Protein AF-A0A972MQZ1-F1 (afdb_monomer_lite)

Sequence (268 aa):
MDLVLANYTFRADSASMVLSELGLELEFKPLIQRYIKFFNSKKRVTALKAKIGHESEESLILKMASIVLKSNETLEATLLKMFEKGNADLQKFELEKAIFDLAVQKFCLEITSLEDLLYKLFSNYFGYNTYGKSRYKVDAHIFVKTWMEHVKYRDLFKALSQKVAKELGIAAELKKLGIERIRNCEIYQECKQAIISWILAHLAKKEKLNEILELIHSRADHIWFEAFANIYQALRYAALLFKEQSTPSFASFKEAVDRPQAAALCHH

Radius of gyration: 26.99 Å; chains: 1; bounding box: 93×24×66 Å

pLDDT: mean 90.58, std 12.72, range [36.62, 98.44]

Structure (mmCIF, N/CA/C/O backbone):
data_AF-A0A972MQZ1-F1
#
_entry.id   AF-A0A972MQZ1-F1
#
loop_
_atom_site.group_PDB
_atom_site.id
_atom_site.type_symbol
_atom_site.label_atom_id
_atom_site.label_alt_id
_atom_site.label_comp_id
_atom_site.label_asym_id
_atom_site.label_entity_id
_atom_site.label_seq_id
_atom_site.pdbx_PDB_ins_code
_atom_site.Cartn_x
_atom_site.Cartn_y
_atom_site.Cartn_z
_atom_site.occupancy
_atom_site.B_iso_or_equiv
_atom_site.auth_seq_id
_atom_site.auth_comp_id
_atom_site.auth_asym_id
_atom_site.auth_atom_id
_atom_site.pdbx_PDB_model_num
ATOM 1 N N . MET A 1 1 ? -43.627 -6.200 21.688 1.00 57.00 1 MET A N 1
ATOM 2 C CA . MET A 1 1 ? -42.941 -4.891 21.591 1.00 57.00 1 MET A CA 1
ATOM 3 C C . MET A 1 1 ? -41.940 -4.694 22.741 1.00 57.00 1 MET A C 1
ATOM 5 O O . MET A 1 1 ? -41.016 -3.908 22.593 1.00 57.00 1 MET A O 1
ATOM 9 N N . ASP A 1 2 ? -42.023 -5.494 23.814 1.00 67.12 2 ASP A N 1
ATOM 10 C CA . ASP A 1 2 ? -41.158 -5.395 25.008 1.00 67.12 2 ASP A CA 1
ATOM 11 C C . ASP A 1 2 ? -39.726 -5.916 24.836 1.00 67.12 2 ASP A C 1
ATOM 13 O O . ASP A 1 2 ? -38.806 -5.408 25.465 1.00 67.12 2 ASP A O 1
ATOM 17 N N . LEU A 1 3 ? -39.496 -6.885 23.943 1.00 66.44 3 LEU A N 1
ATOM 18 C CA . LEU A 1 3 ? -38.161 -7.470 23.743 1.00 66.44 3 LEU A CA 1
ATOM 19 C C . LEU A 1 3 ? -37.165 -6.474 23.117 1.00 66.44 3 LEU A C 1
ATOM 21 O O . LEU A 1 3 ? -35.978 -6.490 23.430 1.00 66.44 3 LEU A O 1
ATOM 25 N N . VAL A 1 4 ? -37.656 -5.585 22.248 1.00 65.88 4 VAL A N 1
ATOM 26 C CA . VAL A 1 4 ? -36.847 -4.533 21.609 1.00 65.88 4 VAL A CA 1
ATOM 27 C C . VAL A 1 4 ? -36.530 -3.423 22.611 1.00 65.88 4 VAL A C 1
ATOM 29 O O . VAL A 1 4 ? -35.385 -2.987 22.681 1.00 65.88 4 VAL A O 1
ATOM 32 N N . LEU A 1 5 ? -37.515 -3.022 23.422 1.00 62.69 5 LEU A N 1
ATOM 33 C CA . LEU A 1 5 ? -37.347 -2.025 24.482 1.00 62.69 5 LEU A CA 1
ATOM 34 C C . LEU A 1 5 ? -36.383 -2.515 25.568 1.00 62.69 5 LEU A C 1
ATOM 36 O O . LEU A 1 5 ? -35.454 -1.791 25.907 1.00 62.69 5 LEU A O 1
ATOM 40 N N . ALA A 1 6 ? -36.531 -3.759 26.034 1.00 54.44 6 ALA A N 1
ATOM 41 C CA . ALA A 1 6 ? -35.639 -4.366 27.024 1.00 54.44 6 ALA A CA 1
ATOM 42 C C . ALA A 1 6 ? -34.200 -4.534 26.503 1.00 54.44 6 ALA A C 1
ATOM 44 O O . ALA A 1 6 ? -33.235 -4.295 27.224 1.00 54.44 6 ALA A O 1
ATOM 45 N N . ASN A 1 7 ? -34.031 -4.910 25.231 1.00 61.34 7 ASN A N 1
ATOM 46 C CA . ASN A 1 7 ? -32.706 -4.986 24.611 1.00 61.34 7 ASN A CA 1
ATOM 47 C C . ASN A 1 7 ? -32.077 -3.590 24.444 1.00 61.34 7 ASN A C 1
ATOM 49 O O . ASN A 1 7 ? -30.865 -3.432 24.582 1.00 61.34 7 ASN A O 1
ATOM 53 N N . TYR A 1 8 ? -32.889 -2.565 24.166 1.00 63.09 8 TYR A N 1
ATOM 54 C CA . TYR A 1 8 ? -32.421 -1.187 24.042 1.00 63.09 8 TYR A CA 1
ATOM 55 C C . TYR A 1 8 ? -32.000 -0.595 25.394 1.00 63.09 8 TYR A C 1
ATOM 57 O O . TYR A 1 8 ? -30.916 -0.017 25.480 1.00 63.09 8 TYR A O 1
ATOM 65 N N . THR A 1 9 ? -32.794 -0.789 26.452 1.00 62.88 9 THR A N 1
ATOM 66 C CA . THR A 1 9 ? -32.448 -0.351 27.815 1.00 62.88 9 THR A CA 1
ATOM 67 C C . THR A 1 9 ? -31.202 -1.069 28.329 1.00 62.88 9 THR A C 1
ATOM 69 O O . THR A 1 9 ? -30.258 -0.410 28.756 1.00 62.88 9 THR A O 1
ATOM 72 N N . PHE A 1 10 ? -31.110 -2.391 28.152 1.00 65.69 10 PHE A N 1
ATOM 73 C CA . PHE A 1 10 ? -29.927 -3.161 28.552 1.00 65.69 10 PHE A CA 1
ATOM 74 C C . PHE A 1 10 ? -28.648 -2.708 27.824 1.00 65.69 10 PHE A C 1
ATOM 76 O O . PHE A 1 10 ? -27.586 -2.569 28.435 1.00 65.69 10 PHE A O 1
ATOM 83 N N . ARG A 1 11 ? -28.732 -2.413 26.516 1.00 68.38 11 ARG A N 1
ATOM 84 C CA . ARG A 1 11 ? -27.602 -1.839 25.765 1.00 68.38 11 ARG A CA 1
ATOM 85 C C . ARG A 1 11 ? -27.220 -0.449 26.275 1.00 68.38 11 ARG A C 1
ATOM 87 O O . ARG A 1 11 ? -26.027 -0.180 26.411 1.00 68.38 11 ARG A O 1
ATOM 94 N N . ALA A 1 12 ? -28.195 0.408 26.574 1.00 70.50 12 ALA A N 1
ATOM 95 C CA . ALA A 1 12 ? -27.951 1.748 27.104 1.00 70.50 12 ALA A CA 1
ATOM 96 C C . ALA A 1 12 ? -27.244 1.719 28.474 1.00 70.50 12 ALA A C 1
ATOM 98 O O . ALA A 1 12 ? -26.330 2.520 28.711 1.00 70.50 12 ALA A O 1
ATOM 99 N N . ASP A 1 13 ? -27.597 0.762 29.332 1.00 83.06 13 ASP A N 1
ATOM 100 C CA . ASP A 1 13 ? -26.952 0.561 30.633 1.00 83.06 13 ASP A CA 1
ATOM 101 C C . ASP A 1 13 ? -25.527 0.019 30.461 1.00 83.06 13 ASP A C 1
ATOM 103 O O . ASP A 1 13 ? -24.578 0.572 31.022 1.00 83.06 13 ASP A O 1
ATOM 107 N N . SER A 1 14 ? -25.337 -0.975 29.584 1.00 86.94 14 SER A N 1
ATOM 108 C CA . SER A 1 14 ? -24.010 -1.542 29.301 1.00 86.94 14 SER A CA 1
ATOM 109 C C . SER A 1 14 ? -23.024 -0.518 28.723 1.00 86.94 14 SER A C 1
ATOM 111 O O . SER A 1 14 ? -21.864 -0.479 29.132 1.00 86.94 14 SER A O 1
ATOM 113 N N . ALA A 1 15 ? -23.479 0.366 27.827 1.00 92.50 15 ALA A N 1
ATOM 114 C CA . ALA A 1 15 ? -22.644 1.426 27.267 1.00 92.50 15 ALA A CA 1
ATOM 115 C C . ALA A 1 15 ? -22.213 2.436 28.342 1.00 92.50 15 ALA A C 1
ATOM 117 O O . ALA A 1 15 ? -21.069 2.882 28.334 1.00 92.50 15 ALA A O 1
ATOM 118 N N . SER A 1 16 ? -23.097 2.753 29.295 1.00 93.38 16 SER A N 1
ATOM 119 C CA . SER A 1 16 ? -22.786 3.651 30.418 1.00 93.38 16 SER A CA 1
ATOM 120 C C . SER A 1 16 ? -21.748 3.041 31.364 1.00 93.38 16 SER A C 1
ATOM 122 O O . SER A 1 16 ? -20.840 3.738 31.813 1.00 93.38 16 SER A O 1
ATOM 124 N N . MET A 1 17 ? -21.840 1.732 31.623 1.00 94.12 17 MET A N 1
ATOM 125 C CA . MET A 1 17 ? -20.847 1.013 32.427 1.00 94.12 17 MET A CA 1
ATOM 126 C C . MET A 1 17 ? -19.469 1.017 31.762 1.00 94.12 17 MET A C 1
ATOM 128 O O . MET A 1 17 ? -18.482 1.351 32.410 1.00 94.12 17 MET A O 1
ATOM 132 N N . VAL A 1 18 ? -19.404 0.694 30.466 1.00 95.75 18 VAL A N 1
ATOM 133 C CA . VAL A 1 18 ? -18.148 0.714 29.699 1.00 95.75 18 VAL A CA 1
ATOM 134 C C . VAL A 1 18 ? -17.554 2.120 29.666 1.00 95.75 18 VAL A C 1
ATOM 136 O O . VAL A 1 18 ? -16.354 2.276 29.869 1.00 95.75 18 VAL A O 1
ATOM 139 N N . LEU A 1 19 ? -18.383 3.144 29.451 1.00 95.75 19 LEU A N 1
ATOM 140 C CA . LEU A 1 19 ? -17.952 4.539 29.457 1.00 95.75 19 LEU A CA 1
ATOM 141 C C . LEU A 1 19 ? -17.279 4.910 30.788 1.00 95.75 19 LEU A C 1
ATOM 143 O O . LEU A 1 19 ? -16.167 5.437 30.795 1.00 95.75 19 LEU A O 1
ATOM 147 N N . SER A 1 20 ? -17.928 4.570 31.907 1.00 94.25 20 SER A N 1
ATOM 148 C CA . SER A 1 20 ? -17.394 4.802 33.251 1.00 94.25 20 SER A CA 1
ATOM 149 C C . SER A 1 20 ? -16.111 4.005 33.507 1.00 94.25 20 SER A C 1
ATOM 151 O O . SER A 1 20 ? -15.150 4.552 34.043 1.00 94.25 20 SER A O 1
ATOM 153 N N . GLU A 1 21 ? -16.048 2.741 33.074 1.00 95.00 21 GLU A N 1
ATOM 154 C CA . GLU A 1 21 ? -14.849 1.909 33.211 1.00 95.00 21 GLU A CA 1
ATOM 155 C C . GLU A 1 21 ? -13.658 2.486 32.434 1.00 95.00 21 GLU A C 1
ATOM 157 O O . GLU A 1 21 ? -12.527 2.440 32.924 1.00 95.00 21 GLU A O 1
ATOM 162 N N . LEU A 1 22 ? -13.901 3.036 31.244 1.00 95.94 22 LEU A N 1
ATOM 163 C CA . LEU A 1 22 ? -12.885 3.669 30.403 1.00 95.94 22 LEU A CA 1
ATOM 164 C C . LEU A 1 22 ? -12.517 5.088 30.861 1.00 95.94 22 LEU A C 1
ATOM 166 O O . LEU A 1 22 ? -11.469 5.580 30.457 1.00 95.94 22 LEU A O 1
ATOM 170 N N . GLY A 1 23 ? -13.333 5.716 31.715 1.00 94.56 23 GLY A N 1
ATOM 171 C CA . GLY A 1 23 ? -13.130 7.094 32.168 1.00 94.56 23 GLY A CA 1
ATOM 172 C C . GLY A 1 23 ? -13.348 8.132 31.064 1.00 94.56 23 GLY A C 1
ATOM 173 O O . GLY A 1 23 ? -12.689 9.164 31.072 1.00 94.56 23 GLY A O 1
ATOM 174 N N . LEU A 1 24 ? -14.225 7.837 30.100 1.00 95.69 24 LEU A N 1
ATOM 175 C CA . LEU A 1 24 ? -14.523 8.712 28.963 1.00 95.69 24 LEU A CA 1
ATOM 176 C C . LEU A 1 24 ? -15.720 9.630 29.247 1.00 95.69 24 LEU A C 1
ATOM 178 O O . LEU A 1 24 ? -16.603 9.308 30.044 1.00 95.69 24 LEU A O 1
ATOM 182 N N . GLU A 1 25 ? -15.769 10.763 28.551 1.00 95.12 25 GLU A N 1
ATOM 183 C CA . GLU A 1 25 ? -16.855 11.740 28.653 1.00 95.12 25 GLU A CA 1
ATOM 184 C C . GLU A 1 25 ? -18.162 11.248 28.009 1.00 95.12 25 GLU A C 1
ATOM 186 O O . GLU A 1 25 ? -18.158 10.432 27.086 1.00 95.12 25 GLU A O 1
ATOM 191 N N . LEU A 1 26 ? -19.306 11.770 28.473 1.00 93.81 26 LEU A N 1
ATOM 192 C CA . LEU A 1 26 ? -20.645 11.333 28.042 1.00 93.81 26 LEU A CA 1
ATOM 193 C C . LEU A 1 26 ? -20.859 11.411 26.522 1.00 93.81 26 LEU A C 1
ATOM 195 O O . LEU A 1 26 ? -21.629 10.617 25.977 1.00 93.81 26 LEU A O 1
ATOM 199 N N . GLU A 1 27 ? -20.151 12.312 25.840 1.00 95.56 27 GLU A N 1
ATOM 200 C CA . GLU A 1 27 ? -20.178 12.456 24.383 1.00 95.56 27 GLU A CA 1
ATOM 201 C C . GLU A 1 27 ? -19.781 11.177 23.627 1.00 95.56 27 GLU A C 1
ATOM 203 O O . GLU A 1 27 ? -20.310 10.933 22.547 1.00 95.56 27 GLU A O 1
ATOM 208 N N . PHE A 1 28 ? -18.958 10.293 24.209 1.00 96.62 28 PHE A N 1
ATOM 209 C CA . PHE A 1 28 ? -18.553 9.029 23.577 1.00 96.62 28 PHE A CA 1
ATOM 210 C C . PHE A 1 28 ? -19.575 7.898 23.738 1.00 96.62 28 PHE A C 1
ATOM 212 O O . PHE A 1 28 ? -19.422 6.827 23.139 1.00 96.62 28 PHE A O 1
ATOM 219 N N . LYS A 1 29 ? -20.637 8.094 24.530 1.00 95.25 29 LYS A N 1
ATOM 220 C CA . LYS A 1 29 ? -21.654 7.059 24.772 1.00 95.25 29 LYS A CA 1
ATOM 221 C C . LYS A 1 29 ? -22.296 6.525 23.478 1.00 95.25 29 LYS A C 1
ATOM 223 O O . LYS A 1 29 ? -22.398 5.300 23.362 1.00 95.25 29 LYS A O 1
ATOM 228 N N . PRO A 1 30 ? -22.687 7.358 22.488 1.00 95.62 30 PRO A N 1
ATOM 229 C CA . PRO A 1 30 ? -23.235 6.871 21.220 1.00 95.62 30 PRO A CA 1
ATOM 230 C C . PRO A 1 30 ? -22.241 6.000 20.441 1.00 95.62 30 PRO A C 1
ATOM 232 O O . PRO A 1 30 ? -22.626 4.962 19.902 1.00 95.62 30 PRO A O 1
ATOM 235 N N . LEU A 1 31 ? -20.956 6.369 20.433 1.00 96.56 31 LEU A N 1
ATOM 236 C CA . LEU A 1 31 ? -19.894 5.598 19.784 1.00 96.56 31 LEU A CA 1
ATOM 237 C C . LEU A 1 31 ? -19.703 4.231 20.456 1.00 96.56 31 LEU A C 1
ATOM 239 O O . LEU A 1 31 ? -19.663 3.206 19.772 1.00 96.56 31 LEU A O 1
ATOM 243 N N . ILE A 1 32 ? -19.654 4.187 21.791 1.00 96.44 32 ILE A N 1
ATOM 244 C CA . ILE A 1 32 ? -19.567 2.926 22.546 1.00 96.44 32 ILE A CA 1
ATOM 245 C C . ILE A 1 32 ? -20.774 2.036 22.249 1.00 96.44 32 ILE A C 1
ATOM 247 O O . ILE A 1 32 ? -20.620 0.836 22.017 1.00 96.44 32 ILE A O 1
ATOM 251 N N . GLN A 1 33 ? -21.973 2.620 22.218 1.00 95.25 33 GLN A N 1
ATOM 252 C CA . GLN A 1 33 ? -23.199 1.887 21.922 1.00 95.25 33 GLN A CA 1
ATOM 253 C C . GLN A 1 33 ? -23.196 1.325 20.493 1.00 95.25 33 GLN A C 1
ATOM 255 O O . GLN A 1 33 ? -23.611 0.181 20.290 1.00 95.25 33 GLN A O 1
ATOM 260 N N . ARG A 1 34 ? -22.680 2.088 19.519 1.00 95.75 34 ARG A N 1
ATOM 261 C CA . ARG A 1 34 ? -22.512 1.645 18.128 1.00 95.75 34 ARG A CA 1
ATOM 262 C C . ARG A 1 34 ? -21.582 0.438 18.030 1.00 95.75 34 ARG A C 1
ATOM 264 O O . ARG A 1 34 ? -21.926 -0.533 17.369 1.00 95.75 34 ARG A O 1
ATOM 271 N N . TYR A 1 35 ? -20.450 0.453 18.730 1.00 97.19 35 TYR A N 1
ATOM 272 C CA . TYR A 1 35 ? -19.456 -0.624 18.662 1.00 97.19 35 TYR A CA 1
ATOM 273 C C . TYR A 1 35 ? -19.491 -1.577 19.865 1.00 97.19 35 TYR A C 1
ATOM 275 O O . TYR A 1 35 ? -18.477 -2.192 20.204 1.00 97.19 35 TYR A O 1
ATOM 283 N N . ILE A 1 36 ? -20.654 -1.757 20.505 1.00 95.31 36 ILE A N 1
ATOM 284 C CA . ILE A 1 36 ? -20.786 -2.479 21.786 1.00 95.31 36 ILE A CA 1
ATOM 285 C C . ILE A 1 36 ? -20.184 -3.897 21.761 1.00 95.31 36 ILE A C 1
ATOM 287 O O . ILE A 1 36 ? -19.593 -4.354 22.739 1.00 95.31 36 ILE A O 1
ATOM 291 N N . LYS A 1 37 ? -20.224 -4.577 20.604 1.00 95.94 37 LYS A N 1
ATOM 292 C CA . LYS A 1 37 ? -19.625 -5.910 20.394 1.00 95.94 37 LYS A CA 1
ATOM 293 C C . LYS A 1 37 ? -18.124 -5.947 20.703 1.00 95.94 37 LYS A C 1
ATOM 295 O O . LYS A 1 37 ? -17.619 -6.963 21.191 1.00 95.94 37 LYS A O 1
ATOM 300 N N . PHE A 1 38 ? -17.398 -4.861 20.439 1.00 97.38 38 PHE A N 1
ATOM 301 C CA . PHE A 1 38 ? -15.985 -4.747 20.794 1.00 97.38 38 PHE A CA 1
ATOM 302 C C . PHE A 1 38 ? -15.799 -4.809 22.317 1.00 97.38 38 PHE A C 1
ATOM 304 O O . PHE A 1 38 ? -14.934 -5.542 22.799 1.00 97.38 38 PHE A O 1
ATOM 311 N N . PHE A 1 39 ? -16.656 -4.141 23.082 1.00 96.62 39 PHE A N 1
ATOM 312 C CA . PHE A 1 39 ? -16.517 -3.995 24.532 1.00 96.62 39 PHE A CA 1
ATOM 313 C C . PHE A 1 39 ? -16.965 -5.223 25.338 1.00 96.62 39 PHE A C 1
ATOM 315 O O . PHE A 1 39 ? -16.592 -5.358 26.497 1.00 96.62 39 PHE A O 1
ATOM 322 N N . ASN A 1 40 ? -17.625 -6.205 24.711 1.00 94.31 40 ASN A N 1
ATOM 323 C CA . ASN A 1 40 ? -18.002 -7.475 25.359 1.00 94.31 40 ASN A CA 1
ATOM 324 C C . ASN A 1 40 ? -16.812 -8.315 25.879 1.00 94.31 40 ASN A C 1
ATOM 326 O O . ASN A 1 40 ? -17.009 -9.326 26.547 1.00 94.31 40 ASN A O 1
ATOM 330 N N . SER A 1 41 ? -15.568 -7.946 25.556 1.00 96.44 41 SER A N 1
ATOM 331 C CA . SER A 1 41 ? -14.362 -8.643 26.009 1.00 96.44 41 SER A CA 1
ATOM 332 C C . SER A 1 41 ? -13.571 -7.777 26.978 1.00 96.44 41 SER A C 1
ATOM 334 O O . SER A 1 41 ? -12.910 -6.831 26.541 1.00 96.44 41 SER A O 1
ATOM 336 N N . LYS A 1 42 ? -13.500 -8.188 28.251 1.00 94.88 42 LYS A N 1
ATOM 337 C CA . LYS A 1 42 ? -12.687 -7.517 29.285 1.00 94.88 42 LYS A CA 1
ATOM 338 C C . LYS A 1 42 ? -11.251 -7.257 28.824 1.00 94.88 42 LYS A C 1
ATOM 340 O O . LYS A 1 42 ? -10.760 -6.147 28.947 1.00 94.88 42 LYS A O 1
ATOM 345 N N . LYS A 1 43 ? -10.614 -8.230 28.157 1.00 97.25 43 LYS A N 1
ATOM 346 C CA . LYS A 1 43 ? -9.256 -8.068 27.603 1.00 97.25 43 LYS A CA 1
ATOM 347 C C . LYS A 1 43 ? -9.132 -6.898 26.613 1.00 97.25 43 LYS A C 1
ATOM 349 O O . LYS A 1 43 ? -8.098 -6.241 26.590 1.00 97.25 43 LYS A O 1
ATOM 354 N N . ARG A 1 44 ? -10.158 -6.645 25.788 1.00 97.50 44 ARG A N 1
ATOM 355 C CA . ARG A 1 44 ? -10.153 -5.538 24.813 1.00 97.50 44 ARG A CA 1
ATOM 356 C C . ARG A 1 44 ? -10.413 -4.207 25.505 1.00 97.50 44 ARG A C 1
ATOM 358 O O . ARG A 1 44 ? -9.723 -3.247 25.195 1.00 97.50 44 ARG A O 1
ATOM 365 N N . VAL A 1 45 ? -11.328 -4.181 26.475 1.00 97.38 45 VAL A N 1
ATOM 366 C CA . VAL A 1 45 ? -11.591 -3.002 27.313 1.00 97.38 45 VAL A CA 1
ATOM 367 C C . VAL A 1 45 ? -10.327 -2.587 28.068 1.00 97.38 45 VAL A C 1
ATOM 369 O O . VAL A 1 45 ? -9.913 -1.440 27.962 1.00 97.38 45 VAL A O 1
ATOM 372 N N . THR A 1 46 ? -9.637 -3.523 28.729 1.00 97.62 46 THR A N 1
ATOM 373 C CA . THR A 1 46 ? -8.365 -3.248 29.418 1.00 97.62 46 THR A CA 1
ATOM 374 C C . THR A 1 46 ? -7.280 -2.756 28.457 1.00 97.62 46 THR A C 1
ATOM 376 O O . THR A 1 46 ? -6.587 -1.788 28.761 1.00 97.62 46 THR A O 1
ATOM 379 N N . ALA A 1 47 ? -7.140 -3.391 27.287 1.00 97.88 47 ALA A N 1
ATOM 380 C CA . ALA A 1 47 ? -6.161 -2.974 26.283 1.00 97.88 47 ALA A CA 1
ATOM 381 C C . ALA A 1 47 ? -6.449 -1.571 25.728 1.00 97.88 47 ALA A C 1
ATOM 383 O O . ALA A 1 47 ? -5.513 -0.813 25.486 1.00 97.88 47 ALA A O 1
ATOM 384 N N . LEU A 1 48 ? -7.726 -1.224 25.543 1.00 97.94 48 LEU A N 1
ATOM 385 C CA . LEU A 1 48 ? -8.136 0.107 25.113 1.00 97.94 48 LEU A CA 1
ATOM 386 C C . LEU A 1 48 ? -7.899 1.136 26.213 1.00 97.94 48 LEU A C 1
ATOM 388 O O . LEU A 1 48 ? -7.293 2.162 25.942 1.00 97.94 48 LEU A O 1
ATOM 392 N N . LYS A 1 49 ? -8.289 0.834 27.456 1.00 97.38 49 LYS A N 1
ATOM 393 C CA . LYS A 1 49 ? -8.091 1.712 28.615 1.00 97.38 49 LYS A CA 1
ATOM 394 C C . LYS A 1 49 ? -6.630 2.122 28.791 1.00 97.38 49 LYS A C 1
ATOM 396 O O . LYS A 1 49 ? -6.355 3.280 29.066 1.00 97.38 49 LYS A O 1
ATOM 401 N N . ALA A 1 50 ? -5.695 1.201 28.562 1.00 97.06 50 ALA A N 1
ATOM 402 C CA . ALA A 1 50 ? -4.259 1.483 28.618 1.00 97.06 50 ALA A CA 1
ATOM 403 C C . ALA A 1 50 ? -3.758 2.457 27.529 1.00 97.06 50 ALA A C 1
ATOM 405 O O . ALA A 1 50 ? -2.624 2.920 27.605 1.00 97.06 50 ALA A O 1
ATOM 406 N N . LYS A 1 51 ? -4.573 2.733 26.505 1.00 95.81 51 LYS A N 1
ATOM 407 C CA . LYS A 1 51 ? -4.261 3.617 25.373 1.00 95.81 51 LYS A CA 1
ATOM 408 C C . LYS A 1 51 ? -5.062 4.920 25.394 1.00 95.81 51 LYS A C 1
ATOM 410 O O . LYS A 1 51 ? -4.818 5.771 24.542 1.00 95.81 51 LYS A O 1
ATOM 415 N N . ILE A 1 52 ? -6.026 5.073 26.304 1.00 95.25 52 ILE A N 1
ATOM 416 C CA . ILE A 1 52 ? -6.863 6.274 26.380 1.00 95.25 52 ILE A CA 1
ATOM 417 C C . ILE A 1 52 ? -6.054 7.447 26.944 1.00 95.25 52 ILE A C 1
ATOM 419 O O . ILE A 1 52 ? -5.317 7.300 27.917 1.00 95.25 52 ILE A O 1
ATOM 423 N N . GLY A 1 53 ? -6.213 8.607 26.317 1.00 91.25 53 GLY A N 1
ATOM 424 C CA . GLY A 1 53 ? -5.760 9.915 26.775 1.00 91.25 53 GLY A CA 1
ATOM 425 C C . GLY A 1 53 ? -6.841 10.951 26.468 1.00 91.25 53 GLY A C 1
ATOM 426 O O . GLY A 1 53 ? -7.986 10.779 26.874 1.00 91.25 53 GLY A O 1
ATOM 427 N N . HIS A 1 54 ? -6.498 12.000 25.718 1.00 91.25 54 HIS A N 1
ATOM 428 C CA . HIS A 1 54 ? -7.492 12.892 25.116 1.00 91.25 54 HIS A CA 1
ATOM 429 C C . HIS A 1 54 ? -7.947 12.316 23.778 1.00 91.25 54 HIS A C 1
ATOM 431 O O . HIS A 1 54 ? -7.146 12.206 22.848 1.00 91.25 54 HIS A O 1
ATOM 437 N N . GLU A 1 55 ? -9.216 11.923 23.699 1.00 95.00 55 GLU A N 1
ATOM 438 C CA . GLU A 1 55 ? -9.763 11.250 22.525 1.00 95.00 55 GLU A CA 1
ATOM 439 C C . GLU A 1 55 ? -10.639 12.168 21.679 1.00 95.00 55 GLU A C 1
ATOM 441 O O . GLU A 1 55 ? -11.297 13.073 22.178 1.00 95.00 55 GLU A O 1
ATOM 446 N N . SER A 1 56 ? -10.673 11.872 20.387 1.00 96.69 56 SER A N 1
ATOM 447 C CA . SER A 1 56 ? -11.769 12.189 19.482 1.00 96.69 56 SER A CA 1
ATOM 448 C C . SER A 1 56 ? -12.459 10.884 19.069 1.00 96.69 56 SER A C 1
ATOM 450 O O . SER A 1 56 ? -11.962 9.785 19.341 1.00 96.69 56 SER A O 1
ATOM 452 N N . GLU A 1 57 ? -13.598 10.964 18.376 1.00 96.44 57 GLU A N 1
ATOM 453 C CA . GLU A 1 57 ? -14.227 9.753 17.830 1.00 96.44 57 GLU A CA 1
ATOM 454 C C . GLU A 1 57 ? -13.272 8.985 16.901 1.00 96.44 57 GLU A C 1
ATOM 456 O O . GLU A 1 57 ? -13.170 7.759 16.984 1.00 96.44 57 GLU A O 1
ATOM 461 N N . GLU A 1 58 ? -12.526 9.707 16.057 1.00 97.31 58 GLU A N 1
ATOM 462 C CA . GLU A 1 58 ? -11.540 9.128 15.142 1.00 97.31 58 GLU A CA 1
ATOM 463 C C . GLU A 1 58 ? -10.425 8.398 15.898 1.00 97.31 58 GLU A C 1
ATOM 465 O O . GLU A 1 58 ? -10.125 7.243 15.580 1.00 97.31 58 GLU A O 1
ATOM 470 N N . SER A 1 59 ? -9.828 9.027 16.918 1.00 97.44 59 SER A N 1
ATOM 471 C CA . SER A 1 59 ? -8.726 8.404 17.659 1.00 97.44 59 SER A CA 1
ATOM 472 C C . SER A 1 59 ? -9.184 7.141 18.388 1.00 97.44 59 SER A C 1
ATOM 474 O O . SER A 1 59 ? -8.477 6.129 18.380 1.00 97.44 59 SER A O 1
ATOM 476 N N . LEU A 1 60 ? -10.400 7.152 18.941 1.00 97.88 60 LEU A N 1
ATOM 477 C CA . LEU A 1 60 ? -10.974 6.000 19.625 1.00 97.88 60 LEU A CA 1
ATOM 478 C C . LEU A 1 60 ? -11.256 4.845 18.649 1.00 97.88 60 LEU A C 1
ATOM 480 O O . LEU A 1 60 ? -10.920 3.694 18.942 1.00 97.88 60 LEU A O 1
ATOM 484 N N . ILE A 1 61 ? -11.788 5.145 17.458 1.00 98.38 61 ILE A N 1
ATOM 485 C CA . ILE A 1 61 ? -11.997 4.165 16.378 1.00 98.38 61 ILE A CA 1
ATOM 486 C C . ILE A 1 61 ? -10.664 3.544 15.940 1.00 98.38 61 ILE A C 1
ATOM 488 O O . ILE A 1 61 ? -10.562 2.317 15.838 1.00 98.38 61 ILE A O 1
ATOM 492 N N . LEU A 1 62 ? -9.626 4.358 15.728 1.00 98.44 62 LEU A N 1
ATOM 493 C CA . LEU A 1 62 ? -8.300 3.874 15.332 1.00 98.44 62 LEU A CA 1
ATOM 494 C C . LEU A 1 62 ? -7.648 3.015 16.425 1.00 98.44 62 LEU A C 1
ATOM 496 O O . LEU A 1 62 ? -7.034 1.993 16.114 1.00 98.44 62 LEU A O 1
ATOM 500 N N . LYS A 1 63 ? -7.830 3.351 17.707 1.00 98.44 63 LYS A N 1
ATOM 501 C CA . LYS A 1 63 ? -7.367 2.522 18.835 1.00 98.44 63 LYS A CA 1
ATOM 502 C C . LYS A 1 63 ? -8.106 1.193 18.923 1.00 98.44 63 LYS A C 1
ATOM 504 O O . LYS A 1 63 ? -7.487 0.151 19.140 1.00 98.44 63 LYS A O 1
ATOM 509 N N . MET A 1 64 ? -9.419 1.191 18.713 1.00 98.44 64 MET A N 1
ATOM 510 C CA . MET A 1 64 ? -10.193 -0.048 18.644 1.00 98.44 64 MET A CA 1
ATOM 511 C C . MET A 1 64 ? -9.723 -0.936 17.485 1.00 98.44 64 MET A C 1
ATOM 513 O O . MET A 1 64 ? -9.467 -2.126 17.685 1.00 98.44 64 MET A O 1
ATOM 517 N N . ALA A 1 65 ? -9.553 -0.364 16.290 1.00 98.44 65 ALA A N 1
ATOM 518 C CA . ALA A 1 65 ? -9.076 -1.087 15.115 1.00 98.44 65 ALA A CA 1
ATOM 519 C C . ALA A 1 65 ? -7.654 -1.635 15.312 1.00 98.44 65 ALA A C 1
ATOM 521 O O . ALA A 1 65 ? -7.390 -2.791 14.970 1.00 98.44 65 ALA A O 1
ATOM 522 N N . SER A 1 66 ? -6.767 -0.861 15.943 1.00 98.12 66 SER A N 1
ATOM 523 C CA . SER A 1 66 ? -5.393 -1.285 16.215 1.00 98.12 66 SER A CA 1
ATOM 524 C C . SER A 1 66 ? -5.318 -2.470 17.175 1.00 98.12 66 SER A C 1
ATOM 526 O O . SER A 1 66 ? -4.503 -3.373 16.981 1.00 98.12 66 SER A O 1
ATOM 528 N N . ILE A 1 67 ? -6.220 -2.540 18.159 1.00 98.25 67 ILE A N 1
ATOM 529 C CA . ILE A 1 67 ? -6.347 -3.689 19.065 1.00 98.25 67 ILE A CA 1
ATOM 530 C C . ILE A 1 67 ? -6.853 -4.924 18.316 1.00 98.25 67 ILE A C 1
ATOM 532 O O . ILE A 1 67 ? -6.339 -6.024 18.536 1.00 98.25 67 ILE A O 1
ATOM 536 N N . VAL A 1 68 ? -7.842 -4.759 17.431 1.00 97.94 68 VAL A N 1
ATOM 537 C CA . VAL A 1 68 ? -8.402 -5.865 16.635 1.00 97.94 68 VAL A CA 1
ATOM 538 C C . VAL A 1 68 ? -7.350 -6.436 15.683 1.00 97.94 68 VAL A C 1
ATOM 540 O O . VAL A 1 68 ? -7.130 -7.646 15.667 1.00 97.94 68 VAL A O 1
ATOM 543 N N . LEU A 1 69 ? -6.660 -5.575 14.933 1.00 97.19 69 LEU A N 1
ATOM 544 C CA . LEU A 1 69 ? -5.700 -5.985 13.903 1.00 97.19 69 LEU A CA 1
ATOM 545 C C . LEU A 1 69 ? -4.272 -6.192 14.423 1.00 97.19 69 LEU A C 1
ATOM 547 O O . LEU A 1 69 ? -3.416 -6.693 13.686 1.00 97.19 69 LEU A O 1
ATOM 551 N N . LYS A 1 70 ? -4.006 -5.837 15.687 1.00 96.38 70 LYS A N 1
ATOM 552 C CA . LYS A 1 70 ? -2.662 -5.790 16.286 1.00 96.38 70 LYS A CA 1
ATOM 553 C C . LYS A 1 70 ? -1.720 -4.918 15.443 1.00 96.38 70 LYS A C 1
ATOM 555 O O . LYS A 1 70 ? -0.661 -5.369 14.996 1.00 96.38 70 LYS A O 1
ATOM 560 N N . SER A 1 71 ? -2.153 -3.687 15.179 1.00 95.12 71 SER A N 1
ATOM 561 C CA . SER A 1 71 ? -1.425 -2.673 14.407 1.00 95.12 71 SER A CA 1
ATOM 562 C C . SER A 1 71 ? -1.059 -1.463 15.265 1.00 95.12 71 SER A C 1
ATOM 564 O O . SER A 1 71 ? -1.386 -1.405 16.449 1.00 95.12 71 SER A O 1
ATOM 566 N N . ASN A 1 72 ? -0.389 -0.485 14.656 1.00 95.12 72 ASN A N 1
ATOM 567 C CA . ASN A 1 72 ? -0.268 0.847 15.243 1.00 95.12 72 ASN A CA 1
ATOM 568 C C . ASN A 1 72 ? -1.608 1.595 15.130 1.00 95.12 72 ASN A C 1
ATOM 570 O O . ASN A 1 72 ? -2.465 1.230 14.321 1.00 95.12 72 ASN A O 1
ATOM 574 N N . GLU A 1 73 ? -1.765 2.648 15.928 1.00 95.81 73 GLU A N 1
ATOM 575 C CA . GLU A 1 73 ? -2.990 3.452 16.084 1.00 95.81 73 GLU A CA 1
ATOM 576 C C . GLU A 1 73 ? -3.151 4.513 14.985 1.00 95.81 73 GLU A C 1
ATOM 578 O O . GLU A 1 73 ? -3.585 5.630 15.241 1.00 95.81 73 GLU A O 1
ATOM 583 N N . THR A 1 74 ? -2.772 4.179 13.752 1.00 97.12 74 THR A N 1
ATOM 584 C CA . THR A 1 74 ? -2.914 5.071 12.599 1.00 97.12 74 THR A CA 1
ATOM 585 C C . THR A 1 74 ? -3.776 4.426 11.528 1.00 97.12 74 THR A C 1
ATOM 587 O O . THR A 1 74 ? -3.843 3.194 11.408 1.00 97.12 74 THR A O 1
ATOM 590 N N . LEU A 1 75 ? -4.427 5.263 10.721 1.00 98.12 75 LEU A N 1
ATOM 591 C CA . LEU A 1 75 ? -5.215 4.798 9.588 1.00 98.12 75 LEU A CA 1
ATOM 592 C C . LEU A 1 75 ? -4.336 4.012 8.610 1.00 98.12 75 LEU A C 1
ATOM 594 O O . LEU A 1 75 ? -4.706 2.927 8.184 1.00 98.12 75 LEU A O 1
ATOM 598 N N . GLU A 1 76 ? -3.131 4.498 8.325 1.00 97.75 76 GLU A N 1
ATOM 599 C CA . GLU A 1 76 ? -2.177 3.860 7.421 1.00 97.75 76 GLU A CA 1
ATOM 600 C C . GLU A 1 76 ? -1.807 2.454 7.891 1.00 97.75 76 GLU A C 1
ATOM 602 O O . GLU A 1 76 ? -1.886 1.500 7.119 1.00 97.75 76 GLU A O 1
ATOM 607 N N . ALA A 1 77 ? -1.452 2.295 9.169 1.00 97.38 77 ALA A N 1
ATOM 608 C CA . ALA A 1 77 ? -1.107 0.987 9.717 1.00 97.38 77 ALA A CA 1
ATOM 609 C C . ALA A 1 77 ? -2.307 0.030 9.713 1.00 97.38 77 ALA A C 1
ATOM 611 O O . ALA A 1 77 ? -2.134 -1.170 9.481 1.00 97.38 77 ALA A O 1
ATOM 612 N N . THR A 1 78 ? -3.509 0.562 9.943 1.00 98.12 78 THR A N 1
ATOM 613 C CA . THR A 1 78 ? -4.769 -0.184 9.872 1.00 98.12 78 THR A CA 1
ATOM 614 C C . THR A 1 78 ? -5.025 -0.670 8.444 1.00 98.12 78 THR A C 1
ATOM 616 O O . THR A 1 78 ? -5.235 -1.865 8.241 1.00 98.12 78 THR A O 1
ATOM 619 N N . LEU A 1 79 ? -4.915 0.208 7.442 1.00 98.31 79 LEU A N 1
ATOM 620 C CA . LEU A 1 79 ? -5.097 -0.131 6.028 1.00 98.31 79 LEU A CA 1
ATOM 621 C C . LEU A 1 79 ? -4.074 -1.166 5.549 1.00 98.31 79 LEU A C 1
ATOM 623 O O . LEU A 1 79 ? -4.453 -2.144 4.912 1.00 98.31 79 LEU A O 1
ATOM 627 N N . LEU A 1 80 ? -2.797 -1.020 5.917 1.00 98.19 80 LEU A N 1
ATOM 628 C CA . LEU A 1 80 ? -1.763 -2.010 5.591 1.00 98.19 80 LEU A CA 1
ATOM 629 C C . LEU A 1 80 ? -2.087 -3.391 6.175 1.00 98.19 80 LEU A C 1
ATOM 631 O O . LEU A 1 80 ? -1.909 -4.405 5.502 1.00 98.19 80 LEU A O 1
ATOM 635 N N . LYS A 1 81 ? -2.619 -3.450 7.404 1.00 97.62 81 LYS A N 1
ATOM 636 C CA . LYS A 1 81 ? -3.095 -4.711 7.989 1.00 97.62 81 LYS A CA 1
ATOM 637 C C . LYS A 1 81 ? -4.338 -5.263 7.309 1.00 97.62 81 LYS A C 1
ATOM 639 O O . LYS A 1 81 ? -4.434 -6.481 7.165 1.00 97.62 81 LYS A O 1
ATOM 644 N N . MET A 1 82 ? -5.250 -4.403 6.865 1.00 98.06 82 MET A N 1
ATOM 645 C CA . MET A 1 82 ? -6.402 -4.832 6.077 1.00 98.06 82 MET A CA 1
ATOM 646 C C . MET A 1 82 ? -5.958 -5.424 4.738 1.00 98.06 82 MET A C 1
ATOM 648 O O . MET A 1 82 ? -6.441 -6.486 4.370 1.00 98.06 82 MET A O 1
ATOM 652 N N . PHE A 1 83 ? -4.997 -4.819 4.038 1.00 98.19 83 PHE A N 1
ATOM 653 C CA . PHE A 1 83 ? -4.456 -5.388 2.798 1.00 98.19 83 PHE A CA 1
ATOM 654 C C . PHE A 1 83 ? -3.714 -6.714 3.017 1.00 98.19 83 PHE A C 1
ATOM 656 O O . PHE A 1 83 ? -3.741 -7.578 2.147 1.00 98.19 83 PHE A O 1
ATOM 663 N N . GLU A 1 84 ? -3.077 -6.900 4.177 1.00 96.88 84 GLU A N 1
ATOM 664 C CA . GLU A 1 84 ? -2.379 -8.144 4.529 1.00 96.88 84 GLU A CA 1
ATOM 665 C C . GLU A 1 84 ? -3.341 -9.298 4.853 1.00 96.88 84 GLU A C 1
ATOM 667 O O . GLU A 1 84 ? -3.095 -10.436 4.461 1.00 96.88 84 GLU A O 1
ATOM 672 N N . LYS A 1 85 ? -4.406 -9.029 5.619 1.00 96.06 85 LYS A N 1
ATOM 673 C CA . LYS A 1 85 ? -5.231 -10.076 6.258 1.00 96.06 85 LYS A CA 1
ATOM 674 C C . LYS A 1 85 ? -6.715 -10.026 5.908 1.00 96.06 85 LYS A C 1
ATOM 676 O O . LYS A 1 85 ? -7.480 -10.872 6.368 1.00 96.06 85 LYS A O 1
ATOM 681 N N . GLY A 1 86 ? -7.131 -9.038 5.131 1.00 96.62 86 GLY A N 1
ATOM 682 C CA . GLY A 1 86 ? -8.530 -8.684 4.947 1.00 96.62 86 GLY A CA 1
ATOM 683 C C . GLY A 1 86 ? -9.099 -7.893 6.128 1.00 96.62 86 GLY A C 1
ATOM 684 O O . GLY A 1 86 ? -8.414 -7.515 7.078 1.00 96.62 86 GLY A O 1
ATOM 685 N N . ASN A 1 87 ? -10.399 -7.639 6.059 1.00 96.31 87 ASN A N 1
ATOM 686 C CA . ASN A 1 87 ? -11.147 -6.773 6.972 1.00 96.31 87 ASN A CA 1
ATOM 687 C C . ASN A 1 87 ? -12.259 -7.504 7.747 1.00 96.31 87 ASN A C 1
ATOM 689 O O . ASN A 1 87 ? -13.011 -6.871 8.490 1.00 96.31 87 ASN A O 1
ATOM 693 N N . ALA A 1 88 ? -12.324 -8.834 7.640 1.00 97.25 88 ALA A N 1
ATOM 694 C CA . ALA A 1 88 ? -13.328 -9.662 8.307 1.00 97.25 88 ALA A CA 1
ATOM 695 C C . ALA A 1 88 ? -13.324 -9.493 9.838 1.00 97.25 88 ALA A C 1
ATOM 697 O O . ALA A 1 88 ? -14.375 -9.514 10.478 1.00 97.25 88 ALA A O 1
ATOM 698 N N . ASP A 1 89 ? -12.155 -9.292 10.451 1.00 95.81 89 ASP A N 1
ATOM 699 C CA . ASP A 1 89 ? -12.078 -9.063 11.896 1.00 95.81 89 ASP A CA 1
ATOM 700 C C . ASP A 1 89 ? -12.666 -7.709 12.308 1.00 95.81 89 ASP A C 1
ATOM 702 O O . ASP A 1 89 ? -13.309 -7.627 13.352 1.00 95.81 89 ASP A O 1
ATOM 706 N N . LEU A 1 90 ? -12.534 -6.669 11.479 1.00 97.56 90 LEU A N 1
ATOM 707 C CA . LEU A 1 90 ? -13.189 -5.381 11.727 1.00 97.56 90 LEU A CA 1
ATOM 708 C C . LEU A 1 90 ? -14.703 -5.462 11.495 1.00 97.56 90 LEU A C 1
ATOM 710 O O . LEU A 1 90 ? -15.462 -4.872 12.264 1.00 97.56 90 LEU A O 1
ATOM 714 N N . GLN A 1 91 ? -15.152 -6.230 10.497 1.00 97.12 91 GLN A N 1
ATOM 715 C CA . GLN A 1 91 ? -16.575 -6.483 10.232 1.00 97.12 91 GLN A CA 1
ATOM 716 C C . GLN A 1 91 ? -17.295 -7.088 11.438 1.00 97.12 91 GLN A C 1
ATOM 718 O O . GLN A 1 91 ? -18.389 -6.646 11.789 1.00 97.12 91 GLN A O 1
ATOM 723 N N . LYS A 1 92 ? -16.663 -8.041 12.140 1.00 96.81 92 LYS A N 1
ATOM 724 C CA . LYS A 1 92 ? -17.220 -8.661 13.361 1.00 96.81 92 LYS A CA 1
ATOM 725 C C . LYS A 1 92 ? -17.569 -7.642 14.452 1.00 96.81 92 LYS A C 1
ATOM 727 O O . LYS A 1 92 ? -18.463 -7.897 15.260 1.00 96.81 92 LYS A O 1
ATOM 732 N N . PHE A 1 93 ? -16.870 -6.509 14.477 1.00 96.94 93 PHE A N 1
ATOM 733 C CA . PHE A 1 93 ? -17.068 -5.422 15.438 1.00 96.94 93 PHE A CA 1
ATOM 734 C C . PHE A 1 93 ? -17.696 -4.173 14.815 1.00 96.94 93 PHE A C 1
ATOM 736 O O . PHE A 1 93 ? -17.740 -3.141 15.473 1.00 96.94 93 PHE A O 1
ATOM 743 N N . GLU A 1 94 ? -18.182 -4.269 13.573 1.00 96.88 94 GLU A N 1
ATOM 744 C CA . GLU A 1 94 ? -18.833 -3.180 12.830 1.00 96.88 94 GLU A CA 1
ATOM 745 C C . GLU A 1 94 ? -17.920 -1.961 12.573 1.00 96.88 94 GLU A C 1
ATOM 747 O O . GLU A 1 94 ? -18.393 -0.889 12.206 1.00 96.88 94 GLU A O 1
ATOM 752 N N . LEU A 1 95 ? -16.598 -2.134 12.705 1.00 97.81 95 LEU A N 1
ATOM 753 C CA . LEU A 1 95 ? -15.589 -1.074 12.572 1.00 97.81 95 LEU A CA 1
ATOM 754 C C . LEU A 1 95 ? -15.167 -0.793 11.124 1.00 97.81 95 LEU A C 1
ATOM 756 O O . LEU A 1 95 ? -14.650 0.283 10.844 1.00 97.81 95 LEU A O 1
ATOM 760 N N . GLU A 1 96 ? -15.371 -1.740 10.201 1.00 97.56 96 GLU A N 1
ATOM 761 C CA . GLU A 1 96 ? -14.907 -1.630 8.805 1.00 97.56 96 GLU A CA 1
ATOM 762 C C . GLU A 1 96 ? -15.380 -0.334 8.145 1.00 97.56 96 GLU A C 1
ATOM 764 O O . GLU A 1 96 ? -14.564 0.411 7.605 1.00 97.56 96 GLU A O 1
ATOM 769 N N . LYS A 1 97 ?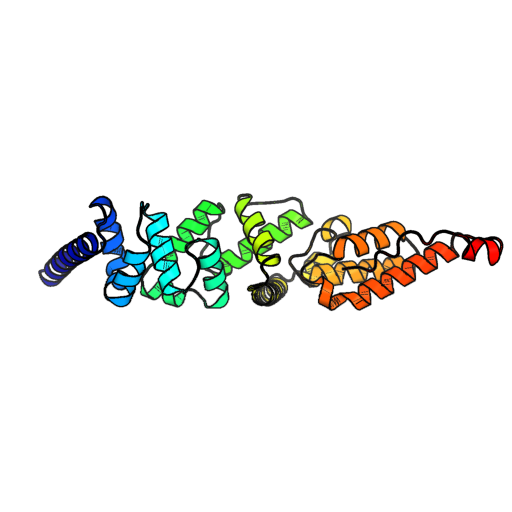 -16.685 -0.049 8.230 1.00 96.94 97 LYS A N 1
ATOM 770 C CA . LYS A 1 97 ? -17.275 1.126 7.590 1.00 96.94 97 LYS A CA 1
ATOM 771 C C . LYS A 1 97 ? -16.619 2.417 8.075 1.00 96.94 97 LYS A C 1
ATOM 773 O O . LYS A 1 97 ? -16.292 3.263 7.261 1.00 96.94 97 LYS A O 1
ATOM 778 N N . ALA A 1 98 ? -16.364 2.538 9.376 1.00 97.94 98 ALA A N 1
ATOM 779 C CA . ALA A 1 98 ? -15.722 3.729 9.921 1.00 97.94 98 ALA A CA 1
ATOM 780 C C . ALA A 1 98 ? -14.284 3.896 9.417 1.00 97.94 98 ALA A C 1
ATOM 782 O O . ALA A 1 98 ? -13.878 5.001 9.082 1.00 97.94 98 ALA A O 1
ATOM 783 N N . ILE A 1 99 ? -13.525 2.802 9.297 1.00 98.31 99 ILE A N 1
ATOM 784 C CA . ILE A 1 99 ? -12.180 2.855 8.709 1.00 98.31 99 ILE A CA 1
ATOM 785 C C . ILE A 1 99 ? -12.233 3.255 7.230 1.00 98.31 99 ILE A C 1
ATOM 787 O O . ILE A 1 99 ? -11.397 4.036 6.775 1.00 98.31 99 ILE A O 1
ATOM 791 N N . PHE A 1 100 ? -13.222 2.764 6.481 1.00 98.19 100 PHE A N 1
ATOM 792 C CA . PHE A 1 100 ? -13.449 3.195 5.103 1.00 98.19 100 PHE A CA 1
ATOM 793 C C . PHE A 1 100 ? -13.827 4.673 5.016 1.00 98.19 100 PHE A C 1
ATOM 795 O O . PHE A 1 100 ? -13.236 5.373 4.203 1.00 98.19 100 PHE A O 1
ATOM 802 N N . ASP A 1 101 ? -14.719 5.165 5.875 1.00 97.88 101 ASP A N 1
ATOM 803 C CA . ASP A 1 101 ? -15.120 6.576 5.915 1.00 97.88 101 ASP A CA 1
ATOM 804 C C . ASP A 1 101 ? -13.905 7.490 6.191 1.00 97.88 101 ASP A C 1
ATOM 806 O O . ASP A 1 101 ? -13.707 8.497 5.506 1.00 97.88 101 ASP A O 1
ATOM 810 N N . LEU A 1 102 ? -13.018 7.092 7.114 1.00 98.12 102 LEU A N 1
ATOM 811 C CA . LEU A 1 102 ? -11.761 7.804 7.376 1.00 98.12 102 LEU A CA 1
ATOM 812 C C . LEU A 1 102 ? -10.828 7.806 6.151 1.00 98.12 102 LEU A C 1
ATOM 814 O O . LEU A 1 102 ? -10.243 8.839 5.816 1.00 98.12 102 LEU A O 1
ATOM 818 N N . ALA A 1 103 ? -10.704 6.677 5.443 1.00 98.19 103 ALA A N 1
ATOM 819 C CA . ALA A 1 103 ? -9.911 6.592 4.212 1.00 98.19 103 ALA A CA 1
ATOM 820 C C . ALA A 1 103 ? -10.496 7.455 3.081 1.00 98.19 103 ALA A C 1
ATOM 822 O O . ALA A 1 103 ? -9.755 8.181 2.415 1.00 98.19 103 ALA A O 1
ATOM 823 N N . VAL A 1 104 ? -11.819 7.423 2.904 1.00 97.56 104 VAL A N 1
ATOM 824 C CA . VAL A 1 104 ? -12.583 8.257 1.964 1.00 97.56 104 VAL A CA 1
ATOM 825 C C . VAL A 1 104 ? -12.307 9.736 2.220 1.00 97.56 104 VAL A C 1
ATOM 827 O O . VAL A 1 104 ? -11.941 10.464 1.297 1.00 97.56 104 VAL A O 1
ATOM 830 N N . GLN A 1 105 ? -12.402 10.179 3.474 1.00 97.00 105 GLN A N 1
ATOM 831 C CA . GLN A 1 105 ? -12.183 11.574 3.858 1.00 97.00 105 GLN A CA 1
ATOM 832 C C . GLN A 1 105 ? -10.725 12.015 3.670 1.00 97.00 105 GLN A C 1
ATOM 834 O O . GLN A 1 105 ? -10.458 13.094 3.113 1.00 97.00 105 GLN A O 1
ATOM 839 N N . LYS A 1 106 ? -9.775 11.187 4.125 1.00 97.38 106 LYS A N 1
ATOM 840 C CA . LYS A 1 106 ? -8.342 11.494 4.058 1.00 97.38 106 LYS A CA 1
ATOM 841 C C . LYS A 1 106 ? -7.859 11.590 2.619 1.00 97.38 106 LYS A C 1
ATOM 843 O O . LYS A 1 106 ? -7.184 12.549 2.258 1.00 97.38 106 LYS A O 1
ATOM 848 N N . PHE A 1 107 ? -8.235 10.627 1.787 1.00 97.56 107 PHE A N 1
ATOM 849 C CA . PHE A 1 107 ? -7.749 10.545 0.415 1.00 97.56 107 PHE A CA 1
ATOM 850 C C . PHE A 1 107 ? -8.656 11.249 -0.600 1.00 97.56 107 PHE A C 1
ATOM 852 O O . PHE A 1 107 ? -8.213 11.512 -1.715 1.00 97.56 107 PHE A O 1
ATOM 859 N N . CYS A 1 108 ? -9.876 11.636 -0.214 1.00 96.12 108 CYS A N 1
ATOM 860 C CA . CYS A 1 108 ? -10.878 12.237 -1.098 1.00 96.12 108 CYS A CA 1
ATOM 861 C C . CYS A 1 108 ? -11.257 11.299 -2.255 1.00 96.12 108 CYS A C 1
ATOM 863 O O . CYS A 1 108 ? -11.186 11.668 -3.427 1.00 96.12 108 CYS A O 1
ATOM 865 N N . LEU A 1 109 ? -11.623 10.064 -1.909 1.00 94.19 109 LEU A N 1
ATOM 866 C CA . LEU A 1 109 ? -12.019 9.003 -2.837 1.00 94.19 109 LEU A CA 1
ATOM 867 C C . LEU A 1 109 ? -13.337 8.381 -2.397 1.00 94.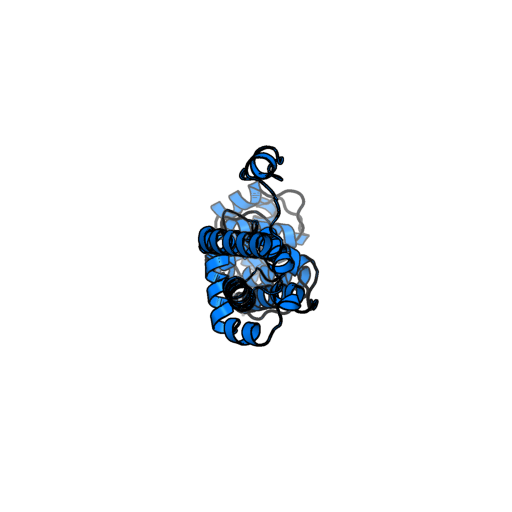19 109 LEU A C 1
ATOM 869 O O . LEU A 1 109 ? -13.643 8.373 -1.217 1.00 94.19 109 LEU A O 1
ATOM 873 N N . GLU A 1 110 ? -14.085 7.806 -3.328 1.00 93.81 110 GLU A N 1
ATOM 874 C CA . GLU A 1 110 ? -15.229 6.944 -3.017 1.00 93.81 110 GLU A CA 1
ATOM 875 C C . GLU A 1 110 ? -14.783 5.492 -3.126 1.00 93.81 110 GLU A C 1
ATOM 877 O O . GLU A 1 110 ? -14.034 5.180 -4.051 1.00 93.81 110 GLU A O 1
ATOM 882 N N . ILE A 1 111 ? -15.231 4.599 -2.242 1.00 95.00 111 ILE A N 1
ATOM 883 C CA . ILE A 1 111 ? -14.910 3.163 -2.300 1.00 95.00 111 ILE A CA 1
ATOM 884 C C . ILE A 1 111 ? -16.114 2.292 -1.981 1.00 95.00 111 ILE A C 1
ATOM 886 O O . ILE A 1 111 ? -16.956 2.637 -1.159 1.00 95.00 111 ILE A O 1
ATOM 890 N N . THR A 1 112 ? -16.150 1.131 -2.624 1.00 94.75 112 THR A N 1
ATOM 891 C CA . THR A 1 112 ? -17.166 0.088 -2.413 1.00 94.75 112 THR A CA 1
ATOM 892 C C . THR A 1 112 ? -16.630 -1.116 -1.643 1.00 94.75 112 THR A C 1
ATOM 894 O O . THR A 1 112 ? -17.401 -1.870 -1.055 1.00 94.75 112 THR A O 1
ATOM 897 N N . SER A 1 113 ? -15.310 -1.310 -1.636 1.00 96.69 113 SER A N 1
ATOM 898 C CA . SER A 1 113 ? -14.638 -2.425 -0.975 1.00 96.69 113 SER A CA 1
ATOM 899 C C . SER A 1 113 ? -13.166 -2.102 -0.701 1.00 96.69 113 SER A C 1
ATOM 901 O O . SER A 1 113 ? -12.623 -1.109 -1.192 1.00 96.69 113 SER A O 1
ATOM 903 N N . LEU A 1 114 ? -12.496 -2.980 0.050 1.00 97.44 114 LEU A N 1
ATOM 904 C CA . LEU A 1 114 ? -11.052 -2.893 0.274 1.00 97.44 114 LEU A CA 1
ATOM 905 C C . LEU A 1 114 ? -10.250 -3.059 -1.030 1.00 97.44 114 LEU A C 1
ATOM 907 O O . LEU A 1 114 ? -9.215 -2.422 -1.208 1.00 97.44 114 LEU A O 1
ATOM 911 N N . GLU A 1 115 ? -10.726 -3.903 -1.943 1.00 97.19 115 GLU A N 1
ATOM 912 C CA . GLU A 1 115 ? -10.093 -4.125 -3.245 1.00 97.19 115 GLU A CA 1
ATOM 913 C C . GLU A 1 115 ? -10.236 -2.897 -4.154 1.00 97.19 115 GLU A C 1
ATOM 915 O O . GLU A 1 115 ? -9.263 -2.461 -4.764 1.00 97.19 115 GLU A O 1
ATOM 920 N N . ASP A 1 116 ? -11.407 -2.257 -4.150 1.00 97.50 116 ASP A N 1
ATOM 921 C CA . ASP A 1 116 ? -11.635 -0.989 -4.852 1.00 97.50 116 ASP A CA 1
ATOM 922 C C . ASP A 1 116 ? -10.719 0.130 -4.317 1.00 97.50 116 ASP A C 1
ATOM 924 O O . ASP A 1 116 ? -10.122 0.879 -5.095 1.00 97.50 116 ASP A O 1
ATOM 928 N N . LEU A 1 117 ? -10.515 0.200 -2.992 1.00 98.06 117 LEU A N 1
ATOM 929 C CA . LEU A 1 117 ? -9.538 1.116 -2.391 1.00 98.06 117 LEU A CA 1
ATOM 930 C C . LEU A 1 117 ? -8.122 0.858 -2.923 1.00 98.06 117 LEU A C 1
ATOM 932 O O . LEU A 1 117 ? -7.438 1.803 -3.323 1.00 98.06 117 LEU A O 1
ATOM 936 N N . LEU A 1 118 ? -7.690 -0.406 -2.958 1.00 98.12 118 LEU A N 1
ATOM 937 C CA . LEU A 1 118 ? -6.372 -0.790 -3.468 1.00 98.12 118 LEU A CA 1
ATOM 938 C C . LEU A 1 118 ? -6.193 -0.355 -4.929 1.00 98.12 118 LEU A C 1
ATOM 940 O O . LEU A 1 118 ? -5.212 0.317 -5.257 1.00 98.12 118 LEU A O 1
ATOM 944 N N . TYR A 1 119 ? -7.159 -0.681 -5.793 1.00 97.69 119 TYR A N 1
ATOM 945 C CA . TYR A 1 119 ? -7.113 -0.311 -7.207 1.00 97.69 119 TYR A CA 1
ATOM 946 C C . TYR A 1 119 ? -7.056 1.198 -7.409 1.00 97.69 119 TYR A C 1
ATOM 948 O O . TYR A 1 119 ? -6.268 1.671 -8.230 1.00 97.69 119 TYR A O 1
ATOM 956 N N . LYS A 1 120 ? -7.851 1.969 -6.660 1.00 97.31 120 LYS A N 1
ATOM 957 C CA . LYS A 1 120 ? -7.873 3.433 -6.759 1.00 97.31 120 LYS A CA 1
ATOM 958 C C . LYS A 1 120 ? -6.555 4.055 -6.324 1.00 97.31 120 LYS A C 1
ATOM 960 O O . LYS A 1 120 ? -6.042 4.922 -7.032 1.00 97.31 120 LYS A O 1
ATOM 965 N N . LEU A 1 121 ? -5.972 3.590 -5.220 1.00 97.88 121 LEU A N 1
ATOM 966 C CA . LEU A 1 121 ? -4.671 4.066 -4.749 1.00 97.88 121 LEU A CA 1
ATOM 967 C C . LEU A 1 121 ? -3.568 3.779 -5.775 1.00 97.88 121 LEU A C 1
ATOM 969 O O . LEU A 1 121 ? -2.816 4.683 -6.146 1.00 97.88 121 LEU A O 1
ATOM 973 N N . PHE A 1 122 ? -3.509 2.549 -6.291 1.00 97.69 122 PHE A N 1
ATOM 974 C CA . PHE A 1 122 ? -2.466 2.148 -7.236 1.00 97.69 122 PHE A CA 1
ATOM 975 C C . PHE A 1 122 ? -2.631 2.830 -8.594 1.00 97.69 122 PHE A C 1
ATOM 977 O O . PHE A 1 122 ? -1.663 3.355 -9.146 1.00 97.69 122 PHE A O 1
ATOM 984 N N . SER A 1 123 ? -3.862 2.915 -9.100 1.00 95.81 123 SER A N 1
ATOM 985 C CA . SER A 1 123 ? -4.165 3.612 -10.353 1.00 95.81 123 SER A CA 1
ATOM 986 C C . SER A 1 123 ? -3.877 5.107 -10.258 1.00 95.81 123 SER A C 1
ATOM 988 O O . SER A 1 123 ? -3.355 5.687 -11.208 1.00 95.81 123 SER A O 1
ATOM 990 N N . ASN A 1 124 ? -4.167 5.746 -9.119 1.00 95.94 124 ASN A N 1
ATOM 991 C CA . ASN A 1 124 ? -3.848 7.157 -8.916 1.00 95.94 124 ASN A CA 1
ATOM 992 C C . ASN A 1 124 ? -2.336 7.394 -8.871 1.00 95.94 124 ASN A C 1
ATOM 994 O O . ASN A 1 124 ? -1.844 8.319 -9.512 1.00 95.94 124 ASN A O 1
ATOM 998 N N . TYR A 1 125 ? -1.588 6.543 -8.164 1.00 96.69 125 TYR A N 1
ATOM 999 C CA . TYR A 1 125 ? -0.132 6.654 -8.105 1.00 96.69 125 TYR A CA 1
ATOM 1000 C C . TYR A 1 125 ? 0.514 6.418 -9.477 1.00 96.69 125 TYR A C 1
ATOM 1002 O O . TYR A 1 125 ? 1.381 7.188 -9.896 1.00 96.69 125 TYR A O 1
ATOM 1010 N N . PHE A 1 126 ? 0.055 5.405 -10.217 1.00 95.94 126 PHE A N 1
ATOM 1011 C CA . PHE A 1 126 ? 0.476 5.163 -11.596 1.00 95.94 126 PHE A CA 1
ATOM 1012 C C . PHE A 1 126 ? 0.142 6.347 -12.511 1.00 95.94 126 PHE A C 1
ATOM 1014 O O . PHE A 1 126 ? 1.011 6.833 -13.237 1.00 95.94 126 PHE A O 1
ATOM 1021 N N . GLY A 1 127 ? -1.093 6.849 -12.445 1.00 95.12 127 GLY A N 1
ATOM 1022 C CA . GLY A 1 127 ? -1.567 7.949 -13.276 1.00 95.12 127 GLY A CA 1
ATOM 1023 C C . GLY A 1 127 ? -0.830 9.262 -13.016 1.00 95.12 127 GLY A C 1
ATOM 1024 O O . GLY A 1 127 ? -0.500 9.982 -13.962 1.00 95.12 127 GLY A O 1
ATOM 1025 N N . TYR A 1 128 ? -0.493 9.542 -11.757 1.00 95.00 128 TYR A N 1
ATOM 1026 C CA . TYR A 1 128 ? 0.296 10.711 -11.393 1.00 95.00 128 TYR A CA 1
ATOM 1027 C C . TYR A 1 128 ? 1.712 10.627 -11.972 1.00 95.00 128 TYR A C 1
ATOM 1029 O O . TYR A 1 128 ? 2.135 11.537 -12.680 1.00 95.00 128 TYR A O 1
ATOM 1037 N N . ASN A 1 129 ? 2.415 9.511 -11.756 1.00 93.44 129 ASN A N 1
ATOM 1038 C CA . ASN A 1 129 ? 3.808 9.363 -12.191 1.00 93.44 129 ASN A CA 1
ATOM 1039 C C . ASN A 1 129 ? 3.972 9.170 -13.707 1.00 93.44 129 ASN A C 1
ATOM 1041 O O . ASN A 1 129 ? 5.044 9.446 -14.239 1.00 93.44 129 ASN A O 1
ATOM 1045 N N . THR A 1 130 ? 2.926 8.718 -14.405 1.00 93.56 130 THR A N 1
ATOM 1046 C CA . THR A 1 130 ? 2.984 8.411 -15.848 1.00 93.56 130 THR A CA 1
ATOM 1047 C C . THR A 1 130 ? 2.354 9.503 -16.714 1.00 93.56 130 THR A C 1
ATOM 1049 O O . THR A 1 130 ? 2.794 9.757 -17.837 1.00 93.56 130 THR A O 1
ATOM 1052 N N . TYR A 1 131 ? 1.306 10.159 -16.209 1.00 92.94 131 TYR A N 1
ATOM 1053 C CA . TYR A 1 131 ? 0.510 11.131 -16.964 1.00 92.94 131 TYR A CA 1
ATOM 1054 C C . TYR A 1 131 ? 0.423 12.510 -16.304 1.00 92.94 131 TYR A C 1
ATOM 1056 O O . TYR A 1 131 ? -0.223 13.391 -16.870 1.00 92.94 131 TYR A O 1
ATOM 1064 N N . GLY A 1 132 ? 1.008 12.705 -15.116 1.00 90.94 132 GLY A N 1
ATOM 1065 C CA . GLY A 1 132 ? 0.869 13.945 -14.345 1.00 90.94 132 GLY A CA 1
ATOM 1066 C C . GLY A 1 132 ? -0.555 14.190 -13.838 1.00 90.94 132 GLY A C 1
ATOM 1067 O O . GLY A 1 132 ? -0.916 15.323 -13.537 1.00 90.94 132 GLY A O 1
ATOM 1068 N N . LYS A 1 133 ? -1.399 13.149 -13.784 1.00 88.19 133 LYS A N 1
ATOM 1069 C CA . LYS A 1 133 ? -2.814 13.256 -13.404 1.00 88.19 133 LYS A CA 1
ATOM 1070 C C . LYS A 1 133 ? -3.051 12.604 -12.045 1.00 88.19 133 LYS A C 1
ATOM 1072 O O . LYS A 1 133 ? -2.948 11.388 -11.937 1.00 88.19 133 LYS A O 1
ATOM 1077 N N . SER A 1 134 ? -3.436 13.396 -11.044 1.00 89.81 134 SER A N 1
ATOM 1078 C CA . SER A 1 134 ? -4.015 12.894 -9.787 1.00 89.81 134 SER A CA 1
ATOM 1079 C C . SER A 1 134 ? -5.500 13.231 -9.741 1.00 89.81 134 SER A C 1
ATOM 1081 O O . SER A 1 134 ? -5.891 14.342 -10.095 1.00 89.81 134 SER A O 1
ATOM 1083 N N . ARG A 1 135 ? -6.325 12.280 -9.301 1.00 89.06 135 ARG A N 1
ATOM 1084 C CA . ARG A 1 135 ? -7.756 12.502 -9.022 1.00 89.06 135 ARG A CA 1
ATOM 1085 C C . ARG A 1 135 ? -8.033 12.742 -7.539 1.00 89.06 135 ARG A C 1
ATOM 1087 O O . ARG A 1 135 ? -9.119 13.190 -7.194 1.00 89.06 135 ARG A O 1
ATOM 1094 N N . TYR A 1 136 ? -7.065 12.422 -6.686 1.00 94.12 136 TYR A N 1
ATOM 1095 C CA . TYR A 1 136 ? -7.218 12.352 -5.236 1.00 94.12 136 TYR A CA 1
ATOM 1096 C C . TYR A 1 136 ? -6.252 13.302 -4.524 1.00 94.12 136 TYR A C 1
ATOM 1098 O O . TYR A 1 136 ? -5.327 13.846 -5.144 1.00 94.12 136 TYR A O 1
ATOM 1106 N N . LYS A 1 137 ? -6.465 13.495 -3.215 1.00 94.56 137 LYS A N 1
ATOM 1107 C CA . LYS A 1 137 ? -5.587 14.318 -2.370 1.00 94.56 137 LYS A CA 1
ATOM 1108 C C . LYS A 1 137 ? -4.159 13.773 -2.363 1.00 94.56 137 LYS A C 1
ATOM 1110 O O . LYS A 1 137 ? -3.930 12.576 -2.541 1.00 94.56 137 LYS A O 1
ATOM 1115 N N . VAL A 1 138 ? -3.203 14.666 -2.107 1.00 95.44 138 VAL A N 1
ATOM 1116 C CA . VAL A 1 138 ? -1.766 14.345 -2.063 1.00 95.44 138 VAL A CA 1
ATOM 1117 C C . VAL A 1 138 ? -1.470 13.226 -1.056 1.00 95.44 138 VAL A C 1
ATOM 1119 O O . VAL A 1 138 ? -0.631 12.371 -1.335 1.00 95.44 138 VAL A O 1
ATOM 1122 N N . ASP A 1 139 ? -2.226 13.146 0.042 1.00 97.06 139 ASP A N 1
ATOM 1123 C CA . ASP A 1 139 ? -2.155 12.064 1.030 1.00 97.06 139 ASP A CA 1
ATOM 1124 C C . ASP A 1 139 ? -2.247 10.658 0.418 1.00 97.06 139 ASP A C 1
ATOM 1126 O O . ASP A 1 139 ? -1.562 9.747 0.877 1.00 97.06 139 ASP A O 1
ATOM 1130 N N . ALA A 1 140 ? -3.045 10.467 -0.640 1.00 97.31 140 ALA A N 1
ATOM 1131 C CA . ALA A 1 140 ? -3.175 9.171 -1.310 1.00 97.31 140 ALA A CA 1
ATOM 1132 C C . ALA A 1 140 ? -1.869 8.761 -2.005 1.00 97.31 140 ALA A C 1
ATOM 1134 O O . ALA A 1 140 ? -1.465 7.599 -1.967 1.00 97.31 140 ALA A O 1
ATOM 1135 N N . HIS A 1 141 ? -1.197 9.730 -2.633 1.00 96.00 141 HIS A N 1
ATOM 1136 C CA . HIS A 1 141 ? 0.095 9.512 -3.270 1.00 96.00 141 HIS A CA 1
ATOM 1137 C C . HIS A 1 141 ? 1.186 9.258 -2.223 1.00 96.00 141 HIS A C 1
ATOM 1139 O O . HIS A 1 141 ? 1.950 8.303 -2.361 1.00 96.00 141 HIS A O 1
ATOM 1145 N N . ILE A 1 142 ? 1.222 10.069 -1.158 1.00 96.88 142 ILE A N 1
ATOM 1146 C CA . ILE A 1 142 ? 2.173 9.909 -0.049 1.00 96.88 142 ILE A CA 1
ATOM 1147 C C . ILE A 1 142 ? 2.012 8.529 0.592 1.00 96.88 142 ILE A C 1
ATOM 1149 O O . ILE A 1 142 ? 3.008 7.839 0.777 1.00 96.88 142 ILE A O 1
ATOM 1153 N N . PHE A 1 143 ? 0.780 8.083 0.853 1.00 97.94 143 PHE A N 1
ATOM 1154 C CA . PHE A 1 143 ? 0.520 6.767 1.434 1.00 97.94 143 PHE A CA 1
ATOM 1155 C C . PHE A 1 143 ? 1.155 5.630 0.621 1.00 97.94 143 PHE A C 1
ATOM 1157 O O . PHE A 1 143 ? 1.861 4.792 1.182 1.00 97.94 143 PHE A O 1
ATOM 1164 N N . VAL A 1 144 ? 0.948 5.612 -0.702 1.00 97.44 144 VAL A N 1
ATOM 1165 C CA . VAL A 1 144 ? 1.524 4.577 -1.579 1.00 97.44 144 VAL A CA 1
ATOM 1166 C C . VAL A 1 144 ? 3.050 4.675 -1.621 1.00 97.44 144 VAL A C 1
ATOM 1168 O O . VAL A 1 144 ? 3.721 3.648 -1.528 1.00 97.44 144 VAL A O 1
ATOM 1171 N N . LYS A 1 145 ? 3.605 5.891 -1.701 1.00 95.75 145 LYS A N 1
ATOM 1172 C CA . LYS A 1 145 ? 5.058 6.106 -1.678 1.00 95.75 145 LYS A CA 1
ATOM 1173 C C . LYS A 1 145 ? 5.689 5.572 -0.391 1.00 95.75 145 LYS A C 1
ATOM 1175 O O . LYS A 1 145 ? 6.586 4.734 -0.443 1.00 95.75 145 LYS A O 1
ATOM 1180 N N . THR A 1 146 ? 5.163 5.981 0.760 1.00 95.75 146 THR A N 1
ATOM 1181 C CA . THR A 1 146 ? 5.641 5.526 2.070 1.00 95.75 146 THR A CA 1
ATOM 1182 C C . THR A 1 146 ? 5.470 4.017 2.238 1.00 95.75 146 THR A C 1
ATOM 1184 O O . THR A 1 146 ? 6.321 3.368 2.842 1.00 95.75 146 THR A O 1
ATOM 1187 N N . TRP A 1 147 ? 4.412 3.419 1.680 1.00 96.31 147 TRP A N 1
ATOM 1188 C CA . TRP A 1 147 ? 4.248 1.966 1.688 1.00 96.31 147 TRP A CA 1
ATOM 1189 C C . TRP A 1 147 ? 5.357 1.257 0.894 1.00 96.31 147 TRP A C 1
ATOM 1191 O O . TRP A 1 147 ? 5.938 0.299 1.405 1.00 96.31 147 TRP A O 1
ATOM 1201 N N . MET A 1 148 ? 5.724 1.737 -0.298 1.00 94.00 148 MET A N 1
ATOM 1202 C CA . MET A 1 148 ? 6.828 1.148 -1.076 1.00 94.00 148 MET A CA 1
ATOM 1203 C C . MET A 1 148 ? 8.169 1.172 -0.330 1.00 94.00 148 MET A C 1
ATOM 1205 O O . MET A 1 148 ? 8.963 0.231 -0.423 1.00 94.00 148 MET A O 1
ATOM 1209 N N . GLU A 1 149 ? 8.408 2.229 0.441 1.00 92.19 149 GLU A N 1
ATOM 1210 C CA . GLU A 1 149 ? 9.619 2.411 1.246 1.00 92.19 149 GLU A CA 1
ATOM 1211 C C . GLU A 1 149 ? 9.590 1.576 2.545 1.00 92.19 149 GLU A C 1
ATOM 1213 O O . GLU A 1 149 ? 10.628 1.309 3.156 1.00 92.19 149 GLU A O 1
ATOM 1218 N N . HIS A 1 150 ? 8.417 1.088 2.959 1.00 93.06 150 HIS A N 1
ATOM 1219 C CA . HIS A 1 150 ? 8.236 0.385 4.223 1.00 93.06 150 HIS A CA 1
ATOM 1220 C C . HIS A 1 150 ? 8.754 -1.063 4.173 1.00 93.06 150 HIS A C 1
ATOM 1222 O O . HIS A 1 150 ? 8.047 -1.985 3.763 1.00 93.06 150 HIS A O 1
ATOM 1228 N N . VAL A 1 151 ? 9.943 -1.303 4.741 1.00 91.81 151 VAL A N 1
ATOM 1229 C CA . VAL A 1 151 ? 10.639 -2.612 4.756 1.00 91.81 151 VAL A CA 1
ATOM 1230 C C . VAL A 1 151 ? 9.722 -3.784 5.134 1.00 91.81 151 VAL A C 1
ATOM 1232 O O . VAL A 1 151 ? 9.617 -4.748 4.384 1.00 91.81 151 VAL A O 1
ATOM 1235 N N . LYS A 1 152 ? 8.986 -3.681 6.251 1.00 93.94 152 LYS A N 1
ATOM 1236 C CA . LYS A 1 152 ? 8.087 -4.753 6.732 1.00 93.94 152 LYS A CA 1
ATOM 1237 C C . LYS A 1 152 ? 6.983 -5.156 5.742 1.00 93.94 152 LYS A C 1
ATOM 1239 O O . LYS A 1 152 ? 6.567 -6.306 5.753 1.00 93.94 152 LYS A O 1
ATOM 1244 N N . TYR A 1 153 ? 6.465 -4.217 4.949 1.00 95.31 153 TYR A N 1
ATOM 1245 C CA . TYR A 1 153 ? 5.323 -4.447 4.055 1.00 95.31 153 TYR A CA 1
ATOM 1246 C C . TYR A 1 153 ? 5.735 -4.475 2.579 1.00 95.31 153 TYR A C 1
ATOM 1248 O O . TYR A 1 153 ? 4.867 -4.469 1.705 1.00 95.31 153 TYR A O 1
ATOM 1256 N N . ARG A 1 154 ? 7.043 -4.530 2.298 1.00 94.12 154 ARG A N 1
ATOM 1257 C CA . ARG A 1 154 ? 7.598 -4.523 0.942 1.00 94.12 154 ARG A CA 1
ATOM 1258 C C . ARG A 1 154 ? 7.123 -5.721 0.122 1.00 94.12 154 ARG A C 1
ATOM 1260 O O . ARG A 1 154 ? 6.695 -5.543 -1.014 1.00 94.12 154 ARG A O 1
ATOM 1267 N N . ASP A 1 155 ? 7.149 -6.923 0.690 1.00 95.50 155 ASP A N 1
ATOM 1268 C CA . ASP A 1 155 ? 6.729 -8.131 -0.036 1.00 95.50 155 ASP A CA 1
ATOM 1269 C C . ASP A 1 155 ? 5.218 -8.158 -0.275 1.00 95.50 155 ASP A C 1
ATOM 1271 O O . ASP A 1 155 ? 4.769 -8.503 -1.368 1.00 95.50 155 ASP A O 1
ATOM 1275 N N . LEU A 1 156 ? 4.436 -7.695 0.708 1.00 97.31 156 LEU A N 1
ATOM 1276 C CA . LEU A 1 156 ? 2.995 -7.498 0.547 1.00 97.31 156 LEU A CA 1
ATOM 1277 C C . LEU A 1 156 ? 2.701 -6.519 -0.595 1.00 97.31 156 LEU A C 1
ATOM 1279 O O . LEU A 1 156 ? 1.858 -6.802 -1.445 1.00 97.31 156 LEU A O 1
ATOM 1283 N N . PHE A 1 157 ? 3.415 -5.389 -0.637 1.00 97.94 157 PHE A N 1
ATOM 1284 C CA . PHE A 1 157 ? 3.285 -4.419 -1.718 1.00 97.94 157 PHE A CA 1
ATOM 1285 C C . PHE A 1 157 ? 3.584 -5.064 -3.075 1.00 97.94 157 PHE A C 1
ATOM 1287 O O . PHE A 1 157 ? 2.782 -4.936 -3.996 1.00 97.94 157 PHE A O 1
ATOM 1294 N N . LYS A 1 158 ? 4.710 -5.783 -3.200 1.00 97.06 158 LYS A N 1
ATOM 1295 C CA . LYS A 1 158 ? 5.106 -6.445 -4.453 1.00 97.06 158 LYS A CA 1
ATOM 1296 C C . LYS A 1 158 ? 4.035 -7.430 -4.931 1.00 97.06 158 LYS A C 1
ATOM 1298 O O . LYS A 1 158 ? 3.652 -7.381 -6.099 1.00 97.06 158 LYS A O 1
ATOM 1303 N N . ALA A 1 159 ? 3.514 -8.266 -4.033 1.00 97.69 159 ALA A N 1
ATOM 1304 C CA . ALA A 1 159 ? 2.478 -9.244 -4.357 1.00 97.69 159 ALA A CA 1
ATOM 1305 C C . ALA A 1 159 ? 1.177 -8.578 -4.840 1.00 97.69 159 ALA A C 1
ATOM 1307 O O . ALA A 1 159 ? 0.619 -8.962 -5.869 1.00 97.69 159 ALA A O 1
ATOM 1308 N N . LEU A 1 160 ? 0.712 -7.544 -4.132 1.00 98.31 160 LEU A N 1
ATOM 1309 C CA . LEU A 1 160 ? -0.498 -6.813 -4.514 1.00 98.31 160 LEU A CA 1
ATOM 1310 C C . LEU A 1 160 ? -0.302 -6.024 -5.808 1.00 98.31 160 LEU A C 1
ATOM 1312 O O . LEU A 1 160 ? -1.185 -6.020 -6.658 1.00 98.31 160 LEU A O 1
ATOM 1316 N N . SER A 1 161 ? 0.863 -5.404 -5.992 1.00 97.94 161 SER A N 1
ATOM 1317 C CA . SER A 1 161 ? 1.206 -4.664 -7.208 1.00 97.94 161 SER A CA 1
ATOM 1318 C C . SER A 1 161 ? 1.175 -5.565 -8.439 1.00 97.94 161 SER A C 1
ATOM 1320 O O . SER A 1 161 ? 0.541 -5.213 -9.430 1.00 97.94 161 SER A O 1
ATOM 1322 N N . GLN A 1 162 ? 1.744 -6.770 -8.352 1.00 97.50 162 GLN A N 1
ATOM 1323 C CA . GLN A 1 162 ? 1.670 -7.763 -9.428 1.00 97.50 162 GLN A CA 1
ATOM 1324 C C . GLN A 1 162 ? 0.234 -8.218 -9.712 1.00 97.50 162 GLN A C 1
ATOM 1326 O O . GLN A 1 162 ? -0.157 -8.329 -10.876 1.00 97.50 162 GLN A O 1
ATOM 1331 N N . LYS A 1 163 ? -0.571 -8.463 -8.666 1.00 97.81 163 LYS A N 1
ATOM 1332 C CA . LYS A 1 163 ? -1.990 -8.819 -8.826 1.00 97.81 163 LYS A CA 1
ATOM 1333 C C . LYS A 1 163 ? -2.737 -7.724 -9.598 1.00 97.81 163 LYS A C 1
ATOM 1335 O O . LYS A 1 163 ? -3.324 -8.001 -10.643 1.00 97.81 163 LYS A O 1
ATOM 1340 N N . VAL A 1 164 ? -2.646 -6.484 -9.117 1.00 98.19 164 VAL A N 1
ATOM 1341 C CA . VAL A 1 164 ? -3.312 -5.320 -9.716 1.00 98.19 164 VAL A CA 1
ATOM 1342 C C . VAL A 1 164 ? -2.820 -5.082 -11.146 1.00 98.19 164 VAL A C 1
ATOM 1344 O O . VAL A 1 164 ? -3.628 -4.839 -12.039 1.00 98.19 164 VAL A O 1
ATOM 1347 N N . ALA A 1 165 ? -1.513 -5.199 -11.400 1.00 97.88 165 ALA A N 1
ATOM 1348 C CA . ALA A 1 165 ? -0.946 -5.002 -12.731 1.00 97.88 165 ALA A CA 1
ATOM 1349 C C . ALA A 1 165 ? -1.521 -5.976 -13.764 1.00 97.88 165 ALA A C 1
ATOM 1351 O O . ALA A 1 165 ? -1.851 -5.577 -14.887 1.00 97.88 165 ALA A O 1
ATOM 1352 N N . LYS A 1 166 ? -1.668 -7.246 -13.369 1.00 97.38 166 LYS A N 1
ATOM 1353 C CA . LYS A 1 166 ? -2.253 -8.295 -14.204 1.00 97.38 166 LYS A CA 1
ATOM 1354 C C . LYS A 1 166 ? -3.724 -8.019 -14.502 1.00 97.38 166 LYS A C 1
ATOM 1356 O O . LYS A 1 166 ? -4.135 -8.131 -15.653 1.00 97.38 166 LYS A O 1
ATOM 1361 N N . GLU A 1 167 ? -4.499 -7.655 -13.486 1.00 97.25 167 GLU A N 1
ATOM 1362 C CA . GLU A 1 167 ? -5.941 -7.407 -13.607 1.00 97.25 167 GLU A CA 1
ATOM 1363 C C . GLU A 1 167 ? -6.252 -6.154 -14.433 1.00 97.25 167 GLU A C 1
ATOM 1365 O O . GLU A 1 167 ? -7.181 -6.164 -15.237 1.00 97.25 167 GLU A O 1
ATOM 1370 N N . LEU A 1 168 ? -5.436 -5.104 -14.306 1.00 95.88 168 LEU A N 1
ATOM 1371 C CA . LEU A 1 168 ? -5.578 -3.870 -15.084 1.00 95.88 168 LEU A CA 1
ATOM 1372 C C . LEU A 1 168 ? -4.909 -3.934 -16.467 1.00 95.88 168 LEU A C 1
ATOM 1374 O O . LEU A 1 168 ? -5.037 -3.001 -17.257 1.00 95.88 168 LEU A O 1
ATOM 1378 N N . GLY A 1 169 ? -4.185 -5.012 -16.786 1.00 96.50 169 GLY A N 1
ATOM 1379 C CA . GLY A 1 169 ? -3.507 -5.155 -18.075 1.00 96.50 169 GLY A CA 1
ATOM 1380 C C . GLY A 1 169 ? -2.391 -4.126 -18.300 1.00 96.50 169 GLY A C 1
ATOM 1381 O O . GLY A 1 169 ? -2.155 -3.710 -19.438 1.00 96.50 169 GLY A O 1
ATOM 1382 N N . ILE A 1 170 ? -1.677 -3.738 -17.238 1.00 96.88 170 ILE A N 1
ATOM 1383 C CA . ILE A 1 170 ? -0.656 -2.673 -17.256 1.00 96.88 170 ILE A CA 1
ATOM 1384 C C . ILE A 1 170 ? 0.425 -2.921 -18.315 1.00 96.88 170 ILE A C 1
ATOM 1386 O O . ILE A 1 170 ? 0.851 -1.990 -18.998 1.00 96.88 170 ILE A O 1
ATOM 1390 N N . ALA A 1 171 ? 0.833 -4.175 -18.529 1.00 95.62 171 ALA A N 1
ATOM 1391 C CA . ALA A 1 171 ? 1.807 -4.522 -19.566 1.00 95.62 171 ALA A CA 1
ATOM 1392 C C . ALA A 1 171 ? 1.370 -4.070 -20.975 1.00 95.62 171 ALA A C 1
ATOM 1394 O O . A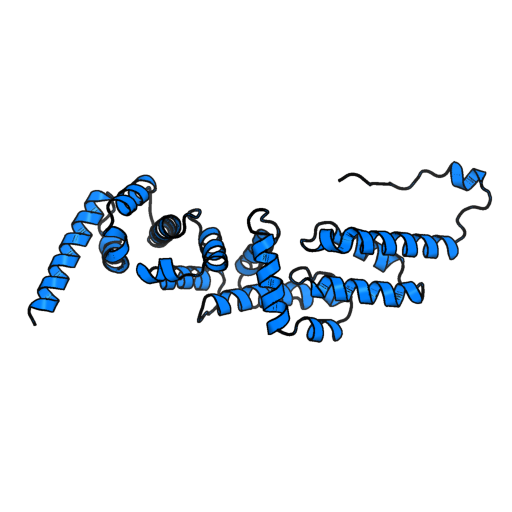LA A 1 171 ? 2.199 -3.637 -21.777 1.00 95.62 171 ALA A O 1
ATOM 1395 N N . ALA A 1 172 ? 0.075 -4.165 -21.295 1.00 96.00 172 ALA A N 1
ATOM 1396 C CA . ALA A 1 172 ? -0.461 -3.733 -22.583 1.00 96.00 172 ALA A CA 1
ATOM 1397 C C . ALA A 1 172 ? -0.578 -2.206 -22.677 1.00 96.00 172 ALA A C 1
ATOM 1399 O O . ALA A 1 172 ? -0.407 -1.646 -23.761 1.00 96.00 172 ALA A O 1
ATOM 1400 N N . GLU A 1 173 ? -0.848 -1.531 -21.559 1.00 95.38 173 GLU A N 1
ATOM 1401 C CA . GLU A 1 173 ? -0.868 -0.071 -21.487 1.00 95.38 173 GLU A CA 1
ATOM 1402 C C . GLU A 1 173 ? 0.532 0.516 -21.699 1.00 95.38 173 GLU A C 1
ATOM 1404 O O . GLU A 1 173 ? 0.712 1.367 -22.569 1.00 95.38 173 GLU A O 1
ATOM 1409 N N . LEU A 1 174 ? 1.544 -0.009 -21.001 1.00 95.75 174 LEU A N 1
ATOM 1410 C CA . LEU A 1 174 ? 2.931 0.459 -21.091 1.00 95.75 174 LEU A CA 1
ATOM 1411 C C . LEU A 1 174 ? 3.514 0.358 -22.505 1.00 95.75 174 LEU A C 1
ATOM 1413 O O . LEU A 1 174 ? 4.257 1.244 -22.918 1.00 95.75 174 LEU A O 1
ATOM 1417 N N . LYS A 1 175 ? 3.140 -0.666 -23.285 1.00 94.25 175 LYS A N 1
ATOM 1418 C CA . LYS A 1 175 ? 3.575 -0.814 -24.690 1.00 94.25 175 LYS A CA 1
ATOM 1419 C C . LYS A 1 175 ? 3.165 0.357 -25.588 1.00 94.25 175 LYS A C 1
ATOM 1421 O O . LYS A 1 175 ? 3.772 0.553 -26.635 1.00 94.25 175 LYS A O 1
ATOM 1426 N N . LYS A 1 176 ? 2.130 1.111 -25.209 1.00 94.50 176 LYS A N 1
ATOM 1427 C CA . LYS A 1 176 ? 1.621 2.262 -25.970 1.00 94.50 176 LYS A CA 1
ATOM 1428 C C . LYS A 1 176 ? 2.327 3.568 -25.601 1.00 94.50 176 LYS A C 1
ATOM 1430 O O . LYS A 1 176 ? 2.059 4.598 -26.215 1.00 94.50 176 LYS A O 1
ATOM 1435 N N . LEU A 1 177 ? 3.174 3.556 -24.573 1.00 94.81 177 LEU A N 1
ATOM 1436 C CA . LEU A 1 177 ? 3.775 4.753 -24.002 1.00 94.81 177 LEU A CA 1
ATOM 1437 C C . LEU A 1 177 ? 5.243 4.887 -24.415 1.00 94.81 177 LEU A C 1
ATOM 1439 O O . LEU A 1 177 ? 5.976 3.909 -24.530 1.00 94.81 177 LEU A O 1
ATOM 1443 N N . GLY A 1 178 ? 5.675 6.132 -24.617 1.00 93.81 178 GLY A N 1
ATOM 1444 C CA . GLY A 1 178 ? 7.087 6.467 -24.790 1.00 93.81 178 GLY A CA 1
ATOM 1445 C C . GLY A 1 178 ? 7.834 6.521 -23.456 1.00 93.81 178 GLY A C 1
ATOM 1446 O O . GLY A 1 178 ? 7.225 6.642 -22.389 1.00 93.81 178 GLY A O 1
ATOM 1447 N N . ILE A 1 179 ? 9.167 6.493 -23.527 1.00 93.88 179 ILE A N 1
ATOM 1448 C CA . ILE A 1 179 ? 10.036 6.449 -22.343 1.00 93.88 179 ILE A CA 1
ATOM 1449 C C . ILE A 1 179 ? 9.829 7.632 -21.392 1.00 93.88 179 ILE A C 1
ATOM 1451 O O . ILE A 1 179 ? 9.811 7.429 -20.182 1.00 93.88 179 ILE A O 1
ATOM 1455 N N . GLU A 1 180 ? 9.535 8.825 -21.920 1.00 92.94 180 GLU A N 1
ATOM 1456 C CA . GLU A 1 180 ? 9.272 10.030 -21.118 1.00 92.94 180 GLU A CA 1
ATOM 1457 C C . GLU A 1 180 ? 8.124 9.868 -20.121 1.00 92.94 180 GLU A C 1
ATOM 1459 O O . GLU A 1 180 ? 8.128 10.489 -19.063 1.00 92.94 180 GLU A O 1
ATOM 1464 N N . ARG A 1 181 ? 7.144 9.014 -20.433 1.00 93.31 181 ARG A N 1
ATOM 1465 C CA . ARG A 1 181 ? 6.030 8.727 -19.522 1.00 93.31 181 ARG A CA 1
ATOM 1466 C C . ARG A 1 181 ? 6.358 7.605 -18.548 1.00 93.31 181 ARG A C 1
ATOM 1468 O O . ARG A 1 181 ? 5.895 7.619 -17.418 1.00 93.31 181 ARG A O 1
ATOM 1475 N N . ILE A 1 182 ? 7.152 6.623 -18.968 1.00 93.19 182 ILE A N 1
ATOM 1476 C CA . ILE A 1 182 ? 7.421 5.423 -18.163 1.00 93.19 182 ILE A CA 1
ATOM 1477 C C . ILE A 1 182 ? 8.589 5.647 -17.192 1.00 93.19 182 ILE A C 1
ATOM 1479 O O . ILE A 1 182 ? 8.663 4.974 -16.168 1.00 93.19 182 ILE A O 1
ATOM 1483 N N . ARG A 1 183 ? 9.489 6.602 -17.466 1.00 91.06 183 ARG A N 1
ATOM 1484 C CA . ARG A 1 183 ? 10.734 6.813 -16.705 1.00 91.06 183 ARG A CA 1
ATOM 1485 C C . ARG A 1 183 ? 10.542 6.971 -15.194 1.00 91.06 183 ARG A C 1
ATOM 1487 O O . ARG A 1 183 ? 11.380 6.489 -14.438 1.00 91.06 183 ARG A O 1
ATOM 1494 N N . ASN A 1 184 ? 9.429 7.567 -14.764 1.00 89.56 184 ASN A N 1
ATOM 1495 C CA . ASN A 1 184 ? 9.098 7.779 -13.351 1.00 89.56 184 ASN A CA 1
ATOM 1496 C C . ASN A 1 184 ? 8.183 6.683 -12.784 1.00 89.56 184 ASN A C 1
ATOM 1498 O O . ASN A 1 184 ? 7.893 6.669 -11.592 1.00 89.56 184 ASN A O 1
ATOM 1502 N N . CYS A 1 185 ? 7.730 5.736 -13.609 1.00 90.94 185 CYS A N 1
ATOM 1503 C CA . CYS A 1 185 ? 6.943 4.621 -13.117 1.00 90.94 185 CYS A CA 1
ATOM 1504 C C . CYS A 1 185 ? 7.816 3.655 -12.302 1.00 90.94 185 CYS A C 1
ATOM 1506 O O . CYS A 1 185 ? 8.910 3.232 -12.700 1.00 90.94 185 CYS A O 1
ATOM 1508 N N . GLU A 1 186 ? 7.305 3.285 -11.136 1.00 91.06 186 GLU A N 1
ATOM 1509 C CA . GLU A 1 186 ? 7.963 2.366 -10.207 1.00 91.06 186 GLU A CA 1
ATOM 1510 C C . GLU A 1 186 ? 7.012 1.409 -9.501 1.00 91.06 186 GLU A C 1
ATOM 1512 O O . GLU A 1 186 ? 7.460 0.420 -8.931 1.00 91.06 186 GLU A O 1
ATOM 1517 N N . ILE A 1 187 ? 5.711 1.693 -9.546 1.00 95.12 187 ILE A N 1
ATOM 1518 C CA . ILE A 1 187 ? 4.717 0.965 -8.767 1.00 95.12 187 ILE A CA 1
ATOM 1519 C C . ILE A 1 187 ? 4.620 -0.498 -9.217 1.00 95.12 187 ILE A C 1
ATOM 1521 O O . ILE A 1 187 ? 4.572 -1.388 -8.372 1.00 95.12 187 ILE A O 1
ATOM 1525 N N . TYR A 1 188 ? 4.704 -0.753 -10.526 1.00 96.56 188 TYR A N 1
ATOM 1526 C CA . TYR A 1 188 ? 4.579 -2.073 -11.149 1.00 96.56 188 TYR A CA 1
ATOM 1527 C C . TYR A 1 188 ? 5.924 -2.603 -11.661 1.00 96.56 188 TYR A C 1
ATOM 1529 O O . TYR A 1 188 ? 6.747 -1.844 -12.186 1.00 96.56 188 TYR A O 1
ATOM 1537 N N . GLN A 1 189 ? 6.127 -3.921 -11.581 1.00 95.94 189 GLN A N 1
ATOM 1538 C CA . GLN A 1 189 ? 7.323 -4.583 -12.118 1.00 95.94 189 GLN A CA 1
ATOM 1539 C C . GLN A 1 189 ? 7.418 -4.421 -13.646 1.00 95.94 189 GLN A C 1
ATOM 1541 O O . GLN A 1 189 ? 8.505 -4.271 -14.207 1.00 95.94 189 GLN A O 1
ATOM 1546 N N . GLU A 1 190 ? 6.273 -4.380 -14.321 1.00 95.94 190 GLU A N 1
ATOM 1547 C CA . GLU A 1 190 ? 6.115 -4.198 -15.760 1.00 95.94 190 GLU A CA 1
ATOM 1548 C C . GLU A 1 190 ? 6.737 -2.880 -16.241 1.00 95.94 190 GLU A C 1
ATOM 1550 O O . GLU A 1 190 ? 7.276 -2.822 -17.347 1.00 95.94 190 GLU A O 1
ATOM 1555 N N . CYS A 1 191 ? 6.755 -1.836 -15.403 1.00 94.88 191 CYS A N 1
ATOM 1556 C CA . CYS A 1 191 ? 7.418 -0.574 -15.736 1.00 94.88 191 CYS A CA 1
ATOM 1557 C C . CYS A 1 191 ? 8.928 -0.763 -15.929 1.00 94.88 191 CYS A C 1
ATOM 1559 O O . CYS A 1 191 ? 9.507 -0.214 -16.867 1.00 94.88 191 CYS A O 1
ATOM 1561 N N . LYS A 1 192 ? 9.566 -1.609 -15.109 1.00 93.25 192 LYS A N 1
ATOM 1562 C CA . LYS A 1 192 ? 10.984 -1.963 -15.274 1.00 93.25 192 LYS A CA 1
ATOM 1563 C C . LYS A 1 192 ? 11.217 -2.763 -16.549 1.00 93.25 192 LYS A C 1
ATOM 1565 O O . LYS A 1 192 ? 12.149 -2.465 -17.289 1.00 93.25 192 LYS A O 1
ATOM 1570 N N . GLN A 1 193 ? 10.358 -3.740 -16.835 1.00 94.69 193 GLN A N 1
ATOM 1571 C CA . GLN A 1 193 ? 10.457 -4.554 -18.050 1.00 94.69 193 GLN A CA 1
ATOM 1572 C C . GLN A 1 193 ? 10.314 -3.702 -19.320 1.00 94.69 193 GLN A C 1
ATOM 1574 O O . GLN A 1 193 ? 11.078 -3.881 -20.272 1.00 94.69 193 GLN A O 1
ATOM 1579 N N . ALA A 1 194 ? 9.389 -2.738 -19.321 1.00 95.56 194 ALA A N 1
ATOM 1580 C CA . ALA A 1 194 ? 9.211 -1.793 -20.419 1.00 95.56 194 ALA A CA 1
ATOM 1581 C C . ALA A 1 194 ? 10.447 -0.896 -20.607 1.00 95.56 194 ALA A C 1
ATOM 1583 O O . ALA A 1 194 ? 10.933 -0.750 -21.728 1.00 95.56 194 ALA A O 1
ATOM 1584 N N . ILE A 1 195 ? 11.009 -0.369 -19.511 1.00 94.94 195 ILE A N 1
ATOM 1585 C CA . ILE A 1 195 ? 12.254 0.415 -19.534 1.00 94.94 195 ILE A CA 1
ATOM 1586 C C . ILE A 1 195 ? 13.421 -0.413 -20.086 1.00 94.94 195 ILE A C 1
ATOM 1588 O O . ILE A 1 195 ? 14.125 0.043 -20.982 1.00 94.94 195 ILE A O 1
ATOM 1592 N N . ILE A 1 196 ? 13.623 -1.637 -19.594 1.00 95.38 196 ILE A N 1
ATOM 1593 C CA . ILE A 1 196 ? 14.704 -2.521 -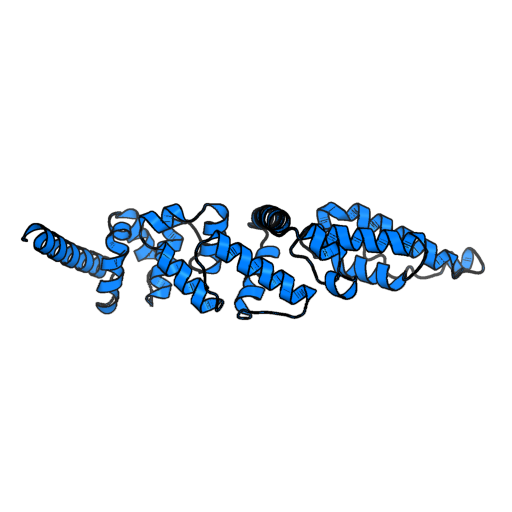20.054 1.00 95.38 196 ILE A CA 1
ATOM 1594 C C . ILE A 1 196 ? 14.550 -2.837 -21.545 1.00 95.38 196 ILE A C 1
ATOM 1596 O O . ILE A 1 196 ? 15.529 -2.788 -22.286 1.00 95.38 196 ILE A O 1
ATOM 1600 N N . SER A 1 197 ? 13.324 -3.099 -22.002 1.00 95.50 197 SER A N 1
ATOM 1601 C CA . SER A 1 197 ? 13.038 -3.342 -23.420 1.00 95.50 197 SER A CA 1
ATOM 1602 C C . SER A 1 197 ? 13.377 -2.123 -24.282 1.00 95.50 197 SER A C 1
ATOM 1604 O O . SER A 1 197 ? 13.973 -2.263 -25.350 1.00 95.50 197 SER A O 1
ATOM 1606 N N . TRP A 1 198 ? 13.052 -0.917 -23.803 1.00 96.56 198 TRP A N 1
ATOM 1607 C CA . TRP A 1 198 ? 13.417 0.330 -24.472 1.00 96.56 198 TRP A CA 1
ATOM 1608 C C . TRP A 1 198 ? 14.937 0.526 -24.532 1.00 96.56 198 TRP A C 1
ATOM 1610 O O . TRP A 1 198 ? 15.456 0.866 -25.598 1.00 96.56 198 TRP A O 1
ATOM 1620 N N . ILE A 1 199 ? 15.650 0.259 -23.428 1.00 96.44 199 ILE A N 1
ATOM 1621 C CA . ILE A 1 199 ? 17.116 0.346 -23.367 1.00 96.44 199 ILE A CA 1
ATOM 1622 C C . ILE A 1 199 ? 17.732 -0.615 -24.383 1.00 96.44 199 ILE A C 1
ATOM 1624 O O . ILE A 1 199 ? 18.542 -0.187 -25.197 1.00 96.44 199 ILE A O 1
ATOM 1628 N N . LEU A 1 200 ? 17.326 -1.888 -24.384 1.00 96.69 200 LEU A N 1
ATOM 1629 C CA . LEU A 1 200 ? 17.838 -2.899 -25.314 1.00 96.69 200 LEU A CA 1
ATOM 1630 C C . LEU A 1 200 ? 17.662 -2.478 -26.780 1.00 96.69 200 LEU A C 1
ATOM 1632 O O . LEU A 1 200 ? 18.600 -2.597 -27.569 1.00 96.69 200 LEU A O 1
ATOM 1636 N N . ALA A 1 201 ? 16.492 -1.942 -27.138 1.00 95.88 201 ALA A N 1
ATOM 1637 C CA . ALA A 1 201 ? 16.195 -1.517 -28.504 1.00 95.88 201 ALA A CA 1
ATOM 1638 C C . ALA A 1 201 ? 17.087 -0.358 -28.993 1.00 95.88 201 ALA A C 1
ATOM 1640 O O . ALA A 1 201 ? 17.481 -0.346 -30.160 1.00 95.88 201 ALA A O 1
ATOM 1641 N N . HIS A 1 202 ? 17.416 0.602 -28.123 1.00 96.25 202 HIS A N 1
ATOM 1642 C CA . HIS A 1 202 ? 18.274 1.745 -28.474 1.00 96.25 202 HIS A CA 1
ATOM 1643 C C . HIS A 1 202 ? 19.760 1.405 -28.367 1.00 96.25 202 HIS A C 1
ATOM 1645 O O . HIS A 1 202 ? 20.557 1.829 -29.202 1.00 96.25 202 HIS A O 1
ATOM 1651 N N . LEU A 1 203 ? 20.127 0.561 -27.403 1.00 95.44 203 LEU A N 1
ATOM 1652 C CA . LEU A 1 203 ? 21.485 0.066 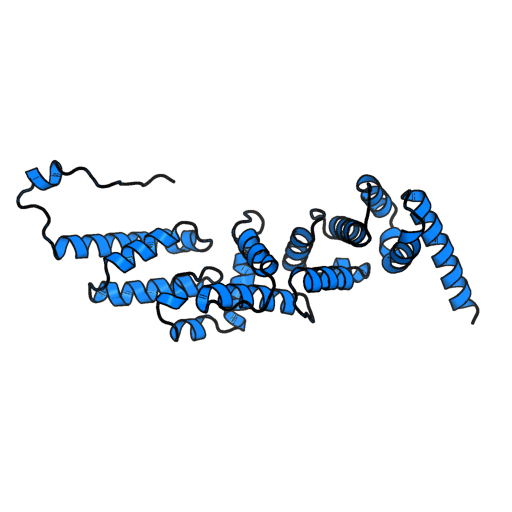-27.236 1.00 95.44 203 LEU A CA 1
ATOM 1653 C C . LEU A 1 203 ? 21.928 -0.770 -28.445 1.00 95.44 203 LEU A C 1
ATOM 1655 O O . LEU A 1 203 ? 23.047 -0.597 -28.919 1.00 95.44 203 LEU A O 1
ATOM 1659 N N . ALA A 1 204 ? 21.041 -1.602 -29.007 1.00 94.94 204 ALA A N 1
ATOM 1660 C CA . ALA A 1 204 ? 21.309 -2.362 -30.232 1.00 94.94 204 ALA A CA 1
ATOM 1661 C C . ALA A 1 204 ? 21.627 -1.464 -31.444 1.00 94.94 204 ALA A C 1
ATOM 1663 O O . ALA A 1 204 ? 22.392 -1.857 -32.323 1.00 94.94 204 ALA A O 1
ATOM 1664 N N . LYS A 1 205 ? 21.074 -0.246 -31.471 1.00 95.38 205 LYS A N 1
ATOM 1665 C CA . LYS A 1 205 ? 21.334 0.779 -32.496 1.00 95.38 205 LYS A CA 1
ATOM 1666 C C . LYS A 1 205 ? 22.474 1.731 -32.127 1.00 95.38 205 LYS A C 1
ATOM 1668 O O . LYS A 1 205 ? 22.834 2.578 -32.936 1.00 95.38 205 LYS A O 1
ATOM 1673 N N . LYS A 1 206 ? 23.042 1.595 -30.923 1.00 94.12 206 LYS A N 1
ATOM 1674 C CA . LYS A 1 206 ? 24.037 2.509 -30.334 1.00 94.12 206 LYS A CA 1
ATOM 1675 C C . LYS A 1 206 ? 23.546 3.962 -30.225 1.00 94.12 206 LYS A C 1
ATOM 1677 O O . LYS A 1 206 ? 24.335 4.900 -30.288 1.00 94.12 206 LYS A O 1
ATOM 1682 N N . GLU A 1 207 ? 22.244 4.154 -30.038 1.00 93.69 207 GLU A N 1
ATOM 1683 C CA . GLU A 1 207 ? 21.612 5.470 -29.910 1.00 93.69 207 GLU A CA 1
ATOM 1684 C C . GLU A 1 207 ? 21.344 5.814 -28.438 1.00 93.69 207 GLU A C 1
ATOM 1686 O O . GLU A 1 207 ? 21.220 4.931 -27.589 1.00 93.69 207 GLU A O 1
ATOM 1691 N N . LYS A 1 208 ? 21.215 7.115 -28.137 1.00 93.25 208 LYS A N 1
ATOM 1692 C CA . LYS A 1 208 ? 20.757 7.630 -26.830 1.00 93.25 208 LYS A CA 1
ATOM 1693 C C . LYS A 1 208 ? 21.550 7.112 -25.617 1.00 93.25 208 LYS A C 1
ATOM 1695 O O . LYS A 1 208 ? 21.014 6.981 -24.522 1.00 93.25 208 LYS A O 1
ATOM 1700 N N . LEU A 1 209 ? 22.848 6.852 -25.790 1.00 94.81 209 LEU A N 1
ATOM 1701 C CA . LEU A 1 209 ? 23.698 6.237 -24.761 1.00 94.81 209 LEU A CA 1
ATOM 1702 C C . LEU A 1 209 ? 23.732 7.029 -23.442 1.00 94.81 209 LEU A C 1
ATOM 1704 O O . LEU A 1 209 ? 23.711 6.427 -22.373 1.00 94.81 209 LEU A O 1
ATOM 1708 N N . ASN A 1 210 ? 23.748 8.365 -23.499 1.00 93.62 210 ASN A N 1
ATOM 1709 C CA . ASN A 1 210 ? 23.716 9.201 -22.292 1.00 93.62 210 ASN A CA 1
ATOM 1710 C C . ASN A 1 210 ? 22.376 9.078 -21.549 1.00 93.62 210 ASN A C 1
ATOM 1712 O O . ASN A 1 210 ? 22.376 8.842 -20.346 1.00 93.62 210 ASN A O 1
ATOM 1716 N N . GLU A 1 211 ? 21.255 9.146 -22.272 1.00 95.19 211 GLU A N 1
ATOM 1717 C CA . GLU A 1 211 ? 19.908 8.979 -21.708 1.00 95.19 211 GLU A CA 1
ATOM 1718 C C . GLU A 1 211 ? 19.741 7.588 -21.079 1.00 95.19 211 GLU A C 1
ATOM 1720 O O . GLU A 1 211 ? 19.195 7.459 -19.988 1.00 95.19 211 GLU A O 1
ATOM 1725 N N . ILE A 1 212 ? 20.285 6.542 -21.716 1.00 95.69 212 ILE A N 1
ATOM 1726 C CA . ILE A 1 212 ? 20.323 5.186 -21.151 1.00 95.69 212 ILE A CA 1
ATOM 1727 C C . ILE A 1 212 ? 21.080 5.172 -19.816 1.00 95.69 212 ILE A C 1
ATOM 1729 O O . ILE A 1 212 ? 20.585 4.606 -18.843 1.00 95.69 212 ILE A O 1
ATOM 1733 N N . LEU A 1 213 ? 22.273 5.773 -19.752 1.00 94.94 213 LEU A N 1
ATOM 1734 C CA . LEU A 1 213 ? 23.086 5.789 -18.532 1.00 94.94 213 LEU A CA 1
ATOM 1735 C C . LEU A 1 213 ? 22.400 6.554 -17.393 1.00 94.94 213 LEU A C 1
ATOM 1737 O O . LEU A 1 213 ? 22.371 6.056 -16.267 1.00 94.94 213 LEU A O 1
ATOM 1741 N N . GLU A 1 214 ? 21.813 7.716 -17.684 1.00 93.50 214 GLU A N 1
ATOM 1742 C CA . GLU A 1 214 ? 21.025 8.497 -16.722 1.00 93.50 214 GLU A CA 1
ATOM 1743 C C . GLU A 1 214 ? 19.807 7.711 -16.228 1.00 93.50 214 GLU A C 1
ATOM 1745 O O . GLU A 1 214 ? 19.543 7.638 -15.024 1.00 93.50 214 GLU A O 1
ATOM 1750 N N . LEU A 1 215 ? 19.097 7.052 -17.146 1.00 93.19 215 LEU A N 1
ATOM 1751 C CA . LEU A 1 215 ? 17.931 6.248 -16.815 1.00 93.19 215 LEU A CA 1
ATOM 1752 C C . LEU A 1 215 ? 18.305 5.077 -15.904 1.00 93.19 215 LEU A C 1
ATOM 1754 O O . LEU A 1 215 ? 17.633 4.870 -14.899 1.00 93.19 215 LEU A O 1
ATOM 1758 N N . ILE A 1 216 ? 19.388 4.350 -16.198 1.00 93.81 216 ILE A N 1
ATOM 1759 C CA . ILE A 1 216 ? 19.881 3.264 -15.336 1.00 93.81 216 ILE A CA 1
ATOM 1760 C C . ILE A 1 216 ? 20.279 3.801 -13.957 1.00 93.81 216 ILE A C 1
ATOM 1762 O O . ILE A 1 216 ? 19.910 3.205 -12.946 1.00 93.81 216 ILE A O 1
ATOM 1766 N N . HIS A 1 217 ? 21.003 4.923 -13.901 1.00 91.62 217 HIS A N 1
ATOM 1767 C CA . HIS A 1 217 ? 21.448 5.512 -12.638 1.00 91.62 217 HIS A CA 1
ATOM 1768 C C . HIS A 1 217 ? 20.273 5.907 -11.736 1.00 91.62 217 HIS A C 1
ATOM 1770 O O . HIS A 1 217 ? 20.255 5.546 -10.562 1.00 91.62 217 HIS A O 1
ATOM 1776 N N . SER A 1 218 ? 19.242 6.538 -12.303 1.00 90.69 218 SER A N 1
ATOM 1777 C CA . SER A 1 218 ? 18.029 6.931 -11.569 1.00 90.69 218 SER A CA 1
ATOM 1778 C C . SER A 1 218 ? 17.187 5.753 -11.061 1.00 90.69 218 SER A C 1
ATOM 1780 O O . SER A 1 218 ? 16.115 5.967 -10.511 1.00 90.69 218 SER A O 1
ATOM 1782 N N . ARG A 1 219 ? 17.602 4.495 -11.285 1.00 88.50 219 ARG A N 1
ATOM 1783 C CA . ARG A 1 219 ? 16.828 3.310 -10.895 1.00 88.50 219 ARG A CA 1
ATOM 1784 C C . ARG A 1 219 ? 17.276 2.609 -9.619 1.00 88.50 219 ARG A C 1
ATOM 1786 O O . ARG A 1 219 ? 16.525 1.728 -9.193 1.00 88.50 219 ARG A O 1
ATOM 1793 N N . ALA A 1 220 ? 18.425 2.963 -9.052 1.00 85.25 220 ALA A N 1
ATOM 1794 C CA . ALA A 1 220 ? 19.082 2.202 -7.987 1.00 85.25 220 ALA A CA 1
ATOM 1795 C C . ALA A 1 220 ? 18.254 2.062 -6.694 1.00 85.25 220 ALA A C 1
ATOM 1797 O O . ALA A 1 220 ? 18.298 1.025 -6.041 1.00 85.25 220 ALA A O 1
ATOM 1798 N N . ASP A 1 221 ? 17.463 3.074 -6.351 1.00 84.75 221 ASP A N 1
ATOM 1799 C CA . ASP A 1 221 ? 16.675 3.182 -5.117 1.00 84.75 221 ASP A CA 1
ATOM 1800 C C . ASP A 1 221 ? 15.267 2.569 -5.213 1.00 84.75 221 ASP A C 1
ATOM 1802 O O . ASP A 1 221 ? 14.542 2.465 -4.223 1.00 84.75 221 ASP A O 1
ATOM 1806 N N . HIS A 1 222 ? 14.859 2.118 -6.397 1.00 88.06 222 HIS A N 1
ATOM 1807 C CA . HIS A 1 222 ? 13.491 1.668 -6.606 1.00 88.06 222 HIS A CA 1
ATOM 1808 C C . HIS A 1 222 ? 13.223 0.249 -6.100 1.00 88.06 222 HIS A C 1
ATOM 1810 O O . HIS A 1 222 ? 14.026 -0.665 -6.275 1.00 88.06 222 HIS A O 1
ATOM 1816 N N . ILE A 1 223 ? 11.995 0.024 -5.626 1.00 90.50 223 ILE A N 1
ATOM 1817 C CA . ILE A 1 223 ? 11.529 -1.225 -4.995 1.00 90.50 223 ILE A CA 1
ATOM 1818 C C . ILE A 1 223 ? 11.771 -2.516 -5.804 1.00 90.50 223 ILE A C 1
ATOM 1820 O O . ILE A 1 223 ? 11.957 -3.595 -5.234 1.00 90.50 223 ILE A O 1
ATOM 1824 N N . TRP A 1 224 ? 11.775 -2.421 -7.135 1.00 91.94 224 TRP A N 1
ATOM 1825 C CA . TRP A 1 224 ? 11.994 -3.554 -8.039 1.00 91.94 224 TRP A CA 1
ATOM 1826 C C . TRP A 1 224 ? 13.451 -3.720 -8.486 1.00 91.94 224 TRP A C 1
ATOM 1828 O O . TRP A 1 224 ? 13.742 -4.696 -9.165 1.00 91.94 224 TRP A O 1
ATOM 1838 N N . PHE A 1 225 ? 14.357 -2.789 -8.164 1.00 89.62 225 PHE A N 1
ATOM 1839 C CA . PHE A 1 225 ? 15.717 -2.757 -8.718 1.00 89.62 225 PHE A CA 1
ATOM 1840 C C . PHE A 1 225 ? 16.507 -4.036 -8.444 1.00 89.62 225 PHE A C 1
ATOM 1842 O O . PHE A 1 225 ? 17.099 -4.585 -9.368 1.00 89.62 225 PHE A O 1
ATOM 1849 N N . GLU A 1 226 ? 16.447 -4.541 -7.213 1.00 89.44 226 GLU A N 1
ATOM 1850 C CA . GLU A 1 226 ? 17.189 -5.723 -6.756 1.00 89.44 226 GLU A CA 1
ATOM 1851 C C . GLU A 1 226 ? 17.018 -6.933 -7.692 1.00 89.44 226 GLU A C 1
ATOM 1853 O O . GLU A 1 226 ? 17.996 -7.563 -8.084 1.00 89.44 226 GLU A O 1
ATOM 1858 N N . ALA A 1 227 ? 15.792 -7.193 -8.162 1.00 90.12 227 ALA A N 1
ATOM 1859 C CA . ALA A 1 227 ? 15.496 -8.312 -9.060 1.00 90.12 227 ALA A CA 1
ATOM 1860 C C . ALA A 1 227 ? 16.097 -8.159 -10.474 1.00 90.12 227 ALA A C 1
ATOM 1862 O O . ALA A 1 227 ? 16.179 -9.133 -11.219 1.00 90.12 227 ALA A O 1
ATOM 1863 N N . PHE A 1 228 ? 16.505 -6.947 -10.860 1.00 93.06 228 PHE A N 1
ATOM 1864 C CA . PHE A 1 228 ? 17.046 -6.617 -12.182 1.00 93.06 228 PHE A CA 1
ATOM 1865 C C . PHE A 1 228 ? 18.467 -6.037 -12.116 1.00 93.06 228 PHE A C 1
ATOM 1867 O O . PHE A 1 228 ? 18.980 -5.589 -13.142 1.00 93.06 228 PHE A O 1
ATOM 1874 N N . ALA A 1 229 ? 19.116 -6.042 -10.946 1.00 92.75 229 ALA A N 1
ATOM 1875 C CA . ALA A 1 229 ? 20.396 -5.368 -10.723 1.00 92.75 229 ALA A CA 1
ATOM 1876 C C . ALA A 1 229 ? 21.473 -5.818 -11.725 1.00 92.75 229 ALA A C 1
ATOM 1878 O O . ALA A 1 229 ? 22.081 -4.987 -12.399 1.00 92.75 229 ALA A O 1
ATOM 1879 N N . ASN A 1 230 ? 21.617 -7.133 -11.921 1.00 94.44 230 ASN A N 1
ATOM 1880 C CA . ASN A 1 230 ? 22.574 -7.706 -12.875 1.00 94.44 230 ASN A CA 1
ATOM 1881 C C . ASN A 1 230 ? 22.281 -7.284 -14.324 1.00 94.44 230 ASN A C 1
ATOM 1883 O O . ASN A 1 230 ? 23.201 -7.005 -15.092 1.00 94.44 230 ASN A O 1
ATOM 1887 N N . ILE A 1 231 ? 20.998 -7.201 -14.699 1.00 95.12 231 ILE A N 1
ATOM 1888 C CA . ILE A 1 231 ? 20.584 -6.770 -16.041 1.00 95.12 231 ILE A CA 1
ATOM 1889 C C . ILE A 1 231 ? 20.960 -5.301 -16.241 1.00 95.12 231 ILE A C 1
ATOM 1891 O O . ILE A 1 231 ? 21.600 -4.958 -17.233 1.00 95.12 231 ILE A O 1
ATOM 1895 N N . TYR A 1 232 ? 20.625 -4.433 -15.287 1.00 95.00 232 TYR A N 1
ATOM 1896 C CA . TYR A 1 232 ? 20.984 -3.018 -15.355 1.00 95.00 232 TYR A CA 1
ATOM 1897 C C . TYR A 1 232 ? 22.497 -2.793 -15.386 1.00 95.00 232 TYR A C 1
ATOM 1899 O O . TYR A 1 232 ? 22.973 -1.956 -16.152 1.00 95.00 232 TYR A O 1
ATOM 1907 N N . GLN A 1 233 ? 23.259 -3.566 -14.614 1.00 95.06 233 GLN A N 1
ATOM 1908 C CA . GLN A 1 233 ? 24.715 -3.493 -14.609 1.00 95.06 233 GLN A CA 1
ATOM 1909 C C . GLN A 1 233 ? 25.310 -3.888 -15.968 1.00 95.06 233 GLN A C 1
ATOM 1911 O O . GLN A 1 233 ? 26.148 -3.159 -16.504 1.00 95.06 233 GLN A O 1
ATOM 1916 N N . ALA A 1 234 ? 24.840 -4.985 -16.568 1.00 96.38 234 ALA A N 1
ATOM 1917 C CA . ALA A 1 234 ? 25.269 -5.404 -17.900 1.00 96.38 234 ALA A CA 1
ATOM 1918 C C . ALA A 1 234 ? 24.950 -4.342 -18.970 1.00 96.38 234 ALA A C 1
ATOM 1920 O O . ALA A 1 234 ? 25.821 -3.971 -19.759 1.00 96.38 234 ALA A O 1
ATOM 1921 N N . LEU A 1 235 ? 23.728 -3.794 -18.958 1.00 96.38 235 LEU A N 1
ATOM 1922 C CA . LEU A 1 235 ? 23.304 -2.741 -19.891 1.00 96.38 235 LEU A CA 1
ATOM 1923 C C . LEU A 1 235 ? 24.133 -1.462 -19.737 1.00 96.38 235 LEU A C 1
ATOM 1925 O O . LEU A 1 235 ? 24.507 -0.846 -20.735 1.00 96.38 235 LEU A O 1
ATOM 1929 N N . ARG A 1 236 ? 24.468 -1.086 -18.498 1.00 96.00 236 ARG A N 1
ATOM 1930 C CA . ARG A 1 236 ? 25.330 0.064 -18.207 1.00 96.00 236 ARG A CA 1
ATOM 1931 C C . ARG A 1 236 ? 26.717 -0.118 -18.816 1.00 96.00 236 ARG A C 1
ATOM 1933 O O . ARG A 1 236 ? 27.200 0.791 -19.486 1.00 96.00 236 ARG A O 1
ATOM 1940 N N . TYR A 1 237 ? 27.358 -1.268 -18.604 1.00 95.19 237 TYR A N 1
ATOM 1941 C CA . TYR A 1 237 ? 28.690 -1.518 -19.165 1.00 95.19 237 TYR A CA 1
ATOM 1942 C C . TYR A 1 237 ? 28.683 -1.554 -20.692 1.00 95.19 237 TYR A C 1
ATOM 1944 O O . TYR A 1 237 ? 29.575 -0.982 -21.314 1.00 95.19 237 TYR A O 1
ATOM 1952 N N . ALA A 1 238 ? 27.658 -2.150 -21.300 1.00 95.62 238 ALA A N 1
ATOM 1953 C CA . ALA A 1 238 ? 27.505 -2.133 -22.749 1.00 95.62 238 ALA A CA 1
ATOM 1954 C C . ALA A 1 238 ? 27.354 -0.700 -23.299 1.00 95.62 238 ALA A C 1
ATOM 1956 O O . ALA A 1 238 ? 28.003 -0.348 -24.283 1.00 95.62 238 ALA A O 1
ATOM 1957 N N . ALA A 1 239 ? 26.566 0.156 -22.636 1.00 95.25 239 ALA A N 1
ATOM 1958 C CA . ALA A 1 239 ? 26.417 1.559 -23.025 1.00 95.25 239 ALA A CA 1
ATOM 1959 C C . ALA A 1 239 ? 27.731 2.351 -22.894 1.00 95.25 239 ALA A C 1
ATOM 1961 O O . ALA A 1 239 ? 28.069 3.124 -23.791 1.00 95.25 239 ALA A O 1
ATOM 1962 N N . LEU A 1 240 ? 28.495 2.131 -21.816 1.00 92.69 240 LEU A N 1
ATOM 1963 C CA . LEU A 1 240 ? 29.819 2.739 -21.629 1.00 92.69 240 LEU A CA 1
ATOM 1964 C C . LEU A 1 240 ? 30.802 2.303 -22.721 1.00 92.69 240 LEU A C 1
ATOM 1966 O O . LEU A 1 240 ? 31.483 3.146 -23.298 1.00 92.69 240 LEU A O 1
ATOM 1970 N N . LEU A 1 241 ? 30.832 1.011 -23.053 1.00 91.56 241 LEU A N 1
ATOM 1971 C CA . LEU A 1 241 ? 31.702 0.490 -24.106 1.00 91.56 241 LEU A CA 1
ATOM 1972 C C . LEU A 1 241 ? 31.393 1.127 -25.466 1.00 91.56 241 LEU A C 1
ATOM 1974 O O . LEU A 1 241 ? 32.310 1.537 -26.173 1.00 91.56 241 LEU A O 1
ATOM 1978 N N . PHE A 1 242 ? 30.116 1.232 -25.843 1.00 91.75 242 PHE A N 1
ATOM 1979 C CA . PHE A 1 242 ? 29.745 1.881 -27.103 1.00 91.75 242 PHE A CA 1
ATOM 1980 C C . PHE A 1 242 ? 30.088 3.368 -27.124 1.00 91.75 242 PHE A C 1
ATOM 1982 O O . PHE A 1 242 ? 30.487 3.873 -28.170 1.00 91.75 242 PHE A O 1
ATOM 1989 N N . LYS A 1 243 ? 30.009 4.048 -25.977 1.00 87.62 243 LYS A N 1
ATOM 1990 C CA . LYS A 1 243 ? 30.418 5.448 -25.860 1.00 87.62 243 LYS A CA 1
ATOM 1991 C C . LYS A 1 243 ? 31.921 5.614 -26.116 1.00 87.62 243 LYS A C 1
ATOM 1993 O O . LYS A 1 243 ? 32.296 6.448 -26.931 1.00 87.62 243 LYS A O 1
ATOM 1998 N N . GLU A 1 244 ? 32.756 4.770 -25.511 1.00 83.56 244 GLU A N 1
ATOM 1999 C CA . GLU A 1 244 ? 34.211 4.772 -25.737 1.00 83.56 244 GLU A CA 1
ATOM 2000 C C . GLU A 1 244 ? 34.596 4.375 -27.176 1.00 83.56 244 GLU A C 1
ATOM 2002 O O . GLU A 1 244 ? 35.531 4.934 -27.740 1.00 83.56 244 GLU A O 1
ATOM 2007 N N . GLN A 1 245 ? 33.863 3.454 -27.819 1.00 80.00 245 GLN A N 1
ATOM 2008 C CA . GLN A 1 245 ? 34.102 3.104 -29.231 1.00 80.00 245 GLN A CA 1
ATOM 2009 C C . GLN A 1 245 ? 33.838 4.272 -30.190 1.00 80.00 245 GLN A C 1
ATOM 2011 O O . GLN A 1 245 ? 34.532 4.408 -31.196 1.00 80.00 245 GLN A O 1
ATOM 2016 N N . SER A 1 246 ? 32.818 5.088 -29.917 1.00 68.31 246 SER A N 1
ATOM 2017 C CA . SER A 1 246 ? 32.448 6.224 -30.771 1.00 68.31 246 SER A CA 1
ATOM 2018 C C . SER A 1 246 ? 33.372 7.434 -30.608 1.00 68.31 246 SER A C 1
ATOM 2020 O O . SER A 1 246 ? 33.456 8.258 -31.515 1.00 68.31 246 SER A O 1
ATOM 2022 N N . THR A 1 247 ? 34.080 7.536 -29.485 1.00 65.62 247 THR A N 1
ATOM 2023 C CA . THR A 1 247 ? 35.091 8.565 -29.217 1.00 65.62 247 THR A CA 1
ATOM 2024 C C . THR A 1 247 ? 36.329 7.888 -28.632 1.00 65.62 247 THR A C 1
ATOM 2026 O O . THR A 1 247 ? 36.408 7.789 -27.406 1.00 65.62 247 THR A O 1
ATOM 2029 N N . PRO A 1 248 ? 37.280 7.396 -29.454 1.00 60.53 248 PRO A N 1
ATOM 2030 C CA . PRO A 1 248 ? 38.496 6.784 -28.931 1.00 60.53 248 PRO A CA 1
ATOM 2031 C C . PRO A 1 248 ? 39.215 7.801 -28.042 1.00 60.53 248 PRO A C 1
ATOM 2033 O O . PRO A 1 248 ? 39.695 8.835 -28.503 1.00 60.53 248 PRO A O 1
ATOM 2036 N N . SER A 1 249 ? 39.196 7.534 -26.738 1.00 58.66 249 SER A N 1
ATOM 2037 C CA . SER A 1 249 ? 39.453 8.548 -25.716 1.00 58.66 249 SER A CA 1
ATOM 2038 C C . SER A 1 249 ? 40.925 8.656 -25.296 1.00 58.66 249 SER A C 1
ATOM 2040 O O . SER A 1 249 ? 41.228 9.347 -24.322 1.00 58.66 249 SER A O 1
ATOM 2042 N N . PHE A 1 250 ? 41.837 7.964 -25.973 1.00 63.28 250 PHE A N 1
ATOM 2043 C CA . PHE A 1 250 ? 43.262 8.006 -25.664 1.00 63.28 250 PHE A CA 1
ATOM 2044 C C . PHE A 1 250 ? 44.088 7.695 -26.911 1.00 63.28 250 PHE A C 1
ATOM 2046 O O . PHE A 1 250 ? 43.791 6.758 -27.653 1.00 63.28 250 PHE A O 1
ATOM 2053 N N . ALA A 1 251 ? 45.142 8.480 -27.133 1.00 65.88 251 ALA A N 1
ATOM 2054 C CA . ALA A 1 251 ? 46.082 8.283 -28.233 1.00 65.88 251 ALA A CA 1
ATOM 2055 C C . ALA A 1 251 ? 47.192 7.280 -27.871 1.00 65.88 251 ALA A C 1
ATOM 2057 O O . ALA A 1 251 ? 47.931 6.821 -28.742 1.00 65.88 251 ALA A O 1
ATOM 2058 N N . SER A 1 252 ? 47.325 6.927 -26.585 1.00 67.75 252 SER A N 1
ATOM 2059 C CA . SER A 1 252 ? 48.300 5.947 -26.100 1.00 67.75 252 SER A CA 1
ATOM 2060 C C . SER A 1 252 ? 47.853 5.248 -24.812 1.00 67.75 252 SER A C 1
ATOM 2062 O O . SER A 1 252 ? 47.061 5.777 -24.035 1.00 67.75 252 SER A O 1
ATOM 2064 N N . PHE A 1 253 ? 48.425 4.072 -24.539 1.00 70.69 253 PHE A N 1
ATOM 2065 C CA . PHE A 1 253 ? 48.185 3.336 -23.291 1.00 70.69 253 PHE A CA 1
ATOM 2066 C C . PHE A 1 253 ? 48.621 4.107 -22.039 1.00 70.69 253 PHE A C 1
ATOM 2068 O O . PHE A 1 253 ? 48.010 3.956 -20.988 1.00 70.69 253 PHE A O 1
ATOM 2075 N N . LYS A 1 254 ? 49.649 4.956 -22.150 1.00 73.50 254 LYS A N 1
ATOM 2076 C CA . LYS A 1 254 ? 50.131 5.783 -21.037 1.00 73.50 254 LYS A CA 1
ATOM 2077 C C . LYS A 1 254 ? 49.082 6.821 -20.624 1.00 73.50 254 LYS A C 1
ATOM 2079 O O . LYS A 1 254 ? 48.755 6.939 -19.452 1.00 73.50 254 LYS A O 1
ATOM 2084 N N . GLU A 1 255 ? 48.483 7.484 -21.609 1.00 70.50 255 GLU A N 1
ATOM 2085 C CA . GLU A 1 255 ? 47.398 8.448 -21.401 1.00 70.50 255 GLU A CA 1
ATOM 2086 C C . GLU A 1 255 ? 46.141 7.801 -20.793 1.00 70.50 255 GLU A C 1
ATOM 2088 O O . GLU A 1 255 ? 45.4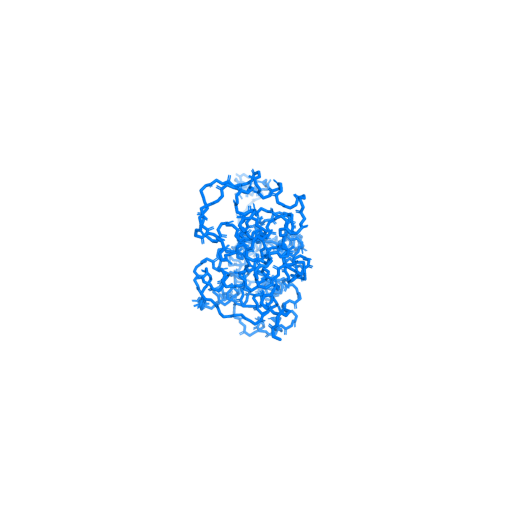68 8.408 -19.964 1.00 70.50 255 GLU A O 1
ATOM 2093 N N . ALA A 1 256 ? 45.844 6.548 -21.157 1.00 66.31 256 ALA A N 1
ATOM 2094 C CA . ALA A 1 256 ? 44.717 5.804 -20.596 1.00 66.31 256 ALA A CA 1
ATOM 2095 C C . ALA A 1 256 ? 44.904 5.445 -19.108 1.00 66.31 256 ALA A C 1
ATOM 2097 O O . ALA A 1 256 ? 43.929 5.432 -18.359 1.00 66.31 256 ALA A O 1
ATOM 2098 N N . VAL A 1 257 ? 46.139 5.149 -18.685 1.00 68.75 257 VAL A N 1
ATOM 2099 C CA . VAL A 1 257 ? 46.478 4.739 -17.307 1.00 68.75 257 VAL A CA 1
ATOM 2100 C C . VAL A 1 257 ? 46.561 5.934 -16.356 1.00 68.75 257 VAL A C 1
ATOM 2102 O O . VAL A 1 257 ? 46.131 5.827 -15.210 1.00 68.75 257 VAL A O 1
ATOM 2105 N N . ASP A 1 258 ? 47.054 7.077 -16.834 1.00 67.00 258 ASP A N 1
ATOM 2106 C CA . ASP A 1 258 ? 47.222 8.289 -16.019 1.00 67.00 258 ASP A CA 1
ATOM 2107 C C . ASP A 1 258 ? 45.909 9.077 -15.829 1.00 67.00 258 ASP A C 1
ATOM 2109 O O . ASP A 1 258 ? 45.863 10.074 -15.101 1.00 67.00 258 ASP A O 1
ATOM 2113 N N . ARG A 1 259 ? 44.813 8.647 -16.468 1.00 63.19 259 ARG A N 1
ATOM 2114 C CA . ARG A 1 259 ? 43.519 9.320 -16.355 1.00 63.19 259 ARG A CA 1
ATOM 2115 C C . ARG A 1 259 ? 42.863 8.992 -15.007 1.00 63.19 259 ARG A C 1
ATOM 2117 O O . ARG A 1 259 ? 42.684 7.814 -14.691 1.00 63.19 259 ARG A O 1
ATOM 2124 N N . PRO A 1 260 ? 42.421 9.992 -14.224 1.00 52.44 260 PRO A N 1
ATOM 2125 C CA . PRO A 1 260 ? 41.667 9.719 -13.010 1.00 52.44 260 PRO A CA 1
ATOM 2126 C C . PRO A 1 260 ? 40.384 8.968 -13.380 1.00 52.44 260 PRO A C 1
ATOM 2128 O O . PRO A 1 260 ? 39.589 9.443 -14.194 1.00 52.44 260 PRO A O 1
ATOM 2131 N N . GLN A 1 261 ? 40.185 7.784 -12.793 1.00 52.50 261 GLN A N 1
ATOM 2132 C CA . GLN A 1 261 ? 38.921 7.064 -12.900 1.00 52.50 261 GLN A CA 1
ATOM 2133 C C . GLN A 1 261 ? 37.818 7.989 -12.384 1.00 52.50 261 GLN A C 1
ATOM 2135 O O . GLN A 1 261 ? 37.761 8.291 -11.192 1.00 52.50 261 GLN A O 1
ATOM 2140 N N . ALA A 1 262 ? 36.951 8.469 -13.277 1.00 44.34 262 ALA A N 1
ATOM 2141 C CA . ALA A 1 262 ? 35.778 9.231 -12.883 1.00 44.34 262 ALA A CA 1
ATOM 2142 C C . ALA A 1 262 ? 34.853 8.301 -12.084 1.00 44.34 262 ALA A C 1
ATOM 2144 O O . ALA A 1 262 ? 34.095 7.522 -12.654 1.00 44.34 262 ALA A O 1
ATOM 2145 N N . ALA A 1 263 ? 34.999 8.361 -10.760 1.00 43.00 263 ALA A N 1
ATOM 2146 C CA . ALA A 1 263 ? 34.119 7.812 -9.741 1.00 43.00 263 ALA A CA 1
ATOM 2147 C C . ALA A 1 263 ? 33.553 6.418 -10.062 1.00 43.00 263 ALA A C 1
ATOM 2149 O O . ALA A 1 263 ? 32.383 6.246 -10.416 1.00 43.00 263 ALA A O 1
ATOM 2150 N N . ALA A 1 264 ? 34.359 5.391 -9.797 1.00 44.97 264 ALA A N 1
ATOM 2151 C CA . ALA A 1 264 ? 33.816 4.135 -9.305 1.00 44.97 264 ALA A CA 1
ATOM 2152 C C . ALA A 1 264 ? 33.187 4.379 -7.918 1.00 44.97 264 ALA A C 1
ATOM 2154 O O . ALA A 1 264 ? 33.757 4.032 -6.892 1.00 44.97 264 ALA A O 1
ATOM 2155 N N . LEU A 1 265 ? 31.998 4.985 -7.872 1.00 43.16 265 LEU A N 1
ATOM 2156 C CA . LEU A 1 265 ? 31.128 4.891 -6.701 1.00 43.16 265 LEU A CA 1
ATOM 2157 C C . LEU A 1 265 ? 30.386 3.555 -6.783 1.00 43.16 265 LEU A C 1
ATOM 2159 O O . LEU A 1 265 ? 29.200 3.479 -7.084 1.00 43.16 265 LEU A O 1
ATOM 2163 N N . CYS A 1 266 ? 31.143 2.482 -6.569 1.00 46.88 266 CYS A N 1
ATOM 2164 C CA . CYS A 1 266 ? 30.622 1.235 -6.034 1.00 46.88 266 CYS A CA 1
ATOM 2165 C C . CYS A 1 266 ? 30.824 1.292 -4.523 1.00 46.88 266 CYS A C 1
ATOM 2167 O O . CYS A 1 266 ? 31.811 0.761 -4.045 1.00 46.88 266 CYS A O 1
ATOM 2169 N N . HIS A 1 267 ? 29.934 1.972 -3.802 1.00 38.78 267 HIS A N 1
ATOM 2170 C CA . HIS A 1 267 ? 29.673 1.731 -2.380 1.00 38.78 267 HIS A CA 1
ATOM 2171 C C . HIS A 1 267 ? 28.312 2.342 -2.027 1.00 38.78 267 HIS A C 1
ATOM 2173 O O . HIS A 1 267 ? 28.223 3.528 -1.719 1.00 38.78 267 HIS A O 1
ATOM 2179 N N . HIS A 1 268 ? 27.251 1.549 -2.182 1.00 36.62 268 HIS A N 1
ATOM 2180 C CA . HIS A 1 268 ? 26.339 1.114 -1.116 1.00 36.62 268 HIS A CA 1
ATOM 2181 C C . HIS A 1 268 ? 25.216 0.259 -1.702 1.00 36.62 268 HIS A C 1
ATOM 2183 O O . HIS A 1 268 ? 24.652 0.654 -2.745 1.00 36.62 268 HIS A O 1
#

Foldseek 3Di:
DVVVVVVVVVLLVLLVVLCVLLVHDPVCSVVCSLQVLLVVDPVSSVQLSVVDDDDDSLQSLLSSLCSQQVFDSDLLRSLLSCLVPNCVSVVSRPSVVVSQVVVCVQWVDDDDGSLRLLLLLLVQLLCCQQPVDHPTDVSSNVSLVVQCVDPVCVVSQQVSLAVSCVVVVVLVVLVVDDCVRLLRDQSHPSSVVSLLVVLVVQLVVLPPLVVLLVSLVVPCPGSNCVVCVVVSVVSNVSSVVSVCVVPVPDPDPVRVVPDPDPDPPPDD

Secondary structure (DSSP, 8-state):
-HHHHHHHHHHHHHHHHHHHHHT--GGGHHHHHHTHHHHT-HHHHHHHHTT-SS--HHHHHHHHHHHHHT--SSHHHHHHHHHHH-SHHHHTTT-HHHHHHHHHHHHT---SSHHHHHHHHHHHHHHHHHHS---S-HHHHHHHHHHHH-GGGHHHHHHHHHHHHHHHTHHHHHTTS-HHHHTT--SSHHHHHHHHHHHHHHHTTT--HHHHHHHHHTTTTSTTGGGGHHHHHHHHHHHHHHHHHHS---SSHHHHHSS---------